Protein AF-A0A4V6WEX1-F1 (afdb_monomer)

Secondary structure (DSSP, 8-state):
----SS--HHHHHHHHHHTT-----------------PPP-PPPP----TTSSSPPPHHHHHHHHHHHHHS-HHHHHHHTT--HHHHHHHHHHTT-----SPPHHHHHHHHHHHHHHHHHHHHHHTT--HHHHHHHHHHTT---SS----HHHHHHHHHS-HHHHHHHHHHHH---HHHHHHHHHHHHHHHHT-

Solvent-accessible surface area (backbone atoms only — not comparable to full-atom values): 11943 Å² total; per-residue (Å²): 144,80,91,86,86,85,70,61,74,71,56,57,53,54,56,37,60,75,70,71,56,80,76,76,77,74,72,78,72,82,72,75,75,84,65,80,73,69,74,76,77,78,80,75,80,82,85,71,47,87,42,64,80,61,81,87,51,73,68,56,48,54,56,44,56,64,46,52,75,81,40,52,56,58,56,50,8,65,75,66,25,31,44,46,65,58,43,52,54,49,27,59,74,71,68,56,64,77,76,82,64,73,51,73,68,54,47,54,46,45,72,69,34,33,70,57,55,18,48,61,53,43,12,58,77,66,76,46,58,43,69,58,47,29,53,48,25,51,75,72,73,39,95,44,80,91,70,88,39,50,43,67,57,43,51,48,56,72,74,47,56,69,79,72,41,33,65,57,42,30,70,72,69,71,43,52,61,68,59,46,50,58,51,42,54,51,49,53,56,54,63,74,75,109

Sequence (194 aa):
MAELIDMPAHWVRRQAARLGVVLLRASPTRQGHSESVEPPKPRRPRRLPPNHRRAWEPEDDEQFAALYVSNSAKACGEELGRTKRAVNTRAKKLGLIKLTALDARERKFVSKHLLRLGAEETARRLGRHVRTIRREAVRQGLPSVGWPVDAKTQRLLLTLSVDDLIPLLTAKLGWTAYRTRVTHARLRAWDAAR

Structure (mmCIF, N/CA/C/O backbone):
data_AF-A0A4V6WEX1-F1
#
_entry.id   AF-A0A4V6WEX1-F1
#
loop_
_atom_site.group_PDB
_atom_site.id
_atom_site.type_symbol
_atom_site.label_atom_id
_atom_site.label_alt_id
_atom_site.label_comp_id
_atom_site.label_asym_id
_atom_site.label_entity_id
_atom_site.label_seq_id
_atom_site.pdbx_PDB_ins_code
_atom_site.Cartn_x
_atom_site.Cartn_y
_atom_site.Cartn_z
_atom_site.occupancy
_atom_site.B_iso_or_equiv
_atom_site.auth_seq_id
_atom_site.auth_comp_id
_atom_site.auth_asym_id
_atom_site.auth_atom_id
_atom_site.pdbx_PDB_model_num
ATOM 1 N N . MET A 1 1 ? 74.909 14.212 -6.768 1.00 47.16 1 MET A N 1
ATOM 2 C CA . MET A 1 1 ? 74.219 14.144 -5.456 1.00 47.16 1 MET A CA 1
ATOM 3 C C . MET A 1 1 ? 74.215 15.528 -4.802 1.00 47.16 1 MET A C 1
ATOM 5 O O . MET A 1 1 ? 74.715 15.698 -3.703 1.00 47.16 1 MET A O 1
ATOM 9 N N . ALA A 1 2 ? 73.668 16.515 -5.509 1.00 46.44 2 ALA A N 1
ATOM 10 C CA . ALA A 1 2 ? 73.326 17.861 -5.048 1.00 46.44 2 ALA A CA 1
ATOM 11 C C . ALA A 1 2 ? 72.419 18.458 -6.144 1.00 46.44 2 ALA A C 1
ATOM 13 O O . ALA A 1 2 ? 72.584 18.072 -7.296 1.00 46.44 2 ALA A O 1
ATOM 14 N N . GLU A 1 3 ? 71.486 19.339 -5.781 1.00 50.03 3 GLU A N 1
ATOM 15 C CA . GLU A 1 3 ? 70.459 19.983 -6.634 1.00 50.03 3 GLU A CA 1
ATOM 16 C C . GLU A 1 3 ? 69.121 19.247 -6.822 1.00 50.03 3 GLU A C 1
ATOM 18 O O . GLU A 1 3 ? 68.688 18.969 -7.937 1.00 50.03 3 GLU A O 1
ATOM 23 N N . LEU A 1 4 ? 68.390 18.986 -5.732 1.00 50.28 4 LEU A N 1
ATOM 24 C CA . LEU A 1 4 ? 66.955 18.680 -5.865 1.00 50.28 4 LEU A CA 1
ATOM 25 C C . LEU A 1 4 ? 66.069 19.217 -4.734 1.00 50.28 4 LEU A C 1
ATOM 27 O O . LEU A 1 4 ? 64.997 18.671 -4.492 1.00 50.28 4 LEU A O 1
ATOM 31 N N . ILE A 1 5 ? 66.505 20.264 -4.025 1.00 54.69 5 ILE A N 1
ATOM 32 C CA . ILE A 1 5 ? 65.789 20.746 -2.829 1.00 54.69 5 ILE A CA 1
ATOM 33 C C . ILE A 1 5 ? 65.073 22.089 -3.042 1.00 54.69 5 ILE A C 1
ATOM 35 O O . ILE A 1 5 ? 64.208 22.417 -2.241 1.00 54.69 5 ILE A O 1
ATOM 39 N N . ASP A 1 6 ? 65.285 22.805 -4.152 1.00 57.53 6 ASP A N 1
ATOM 40 C CA . ASP A 1 6 ? 64.631 24.112 -4.340 1.00 57.53 6 ASP A CA 1
ATOM 41 C C . ASP A 1 6 ? 64.055 24.321 -5.749 1.00 57.53 6 ASP A C 1
ATOM 43 O O . ASP A 1 6 ? 64.404 25.243 -6.483 1.00 57.53 6 ASP A O 1
ATOM 47 N N . MET A 1 7 ? 63.169 23.409 -6.169 1.00 57.94 7 MET A N 1
ATOM 48 C CA . MET A 1 7 ? 62.401 23.572 -7.408 1.00 57.94 7 MET A CA 1
ATOM 49 C C . MET A 1 7 ? 60.927 23.892 -7.117 1.00 57.94 7 MET A C 1
ATOM 51 O O . MET A 1 7 ? 60.285 23.178 -6.341 1.00 57.94 7 MET A O 1
ATOM 55 N N . PRO A 1 8 ? 60.326 24.885 -7.802 1.00 66.88 8 PRO A N 1
ATOM 56 C CA . PRO A 1 8 ? 58.900 25.169 -7.697 1.00 66.88 8 PRO A CA 1
ATOM 57 C C . PRO A 1 8 ? 58.049 23.941 -8.041 1.00 66.88 8 PRO A C 1
ATOM 59 O O . PRO A 1 8 ? 58.307 23.236 -9.018 1.00 66.88 8 PRO A O 1
ATOM 62 N N . ALA A 1 9 ? 56.964 23.721 -7.294 1.00 63.06 9 ALA A N 1
ATOM 63 C CA . ALA A 1 9 ? 56.133 22.513 -7.383 1.00 63.06 9 ALA A CA 1
ATOM 64 C C . ALA A 1 9 ? 55.593 22.188 -8.794 1.00 63.06 9 ALA A C 1
ATOM 66 O O . ALA A 1 9 ? 55.254 21.040 -9.080 1.00 63.06 9 ALA A O 1
ATOM 67 N N . HIS A 1 10 ? 55.498 23.173 -9.691 1.00 67.75 10 HIS A N 1
ATOM 68 C CA . HIS A 1 10 ? 55.066 22.951 -11.072 1.00 67.75 10 HIS A CA 1
ATOM 69 C C . HIS A 1 10 ? 56.166 22.332 -11.959 1.00 67.75 10 HIS A C 1
ATOM 71 O O . HIS A 1 10 ? 55.841 21.652 -12.933 1.00 67.75 10 HIS A O 1
ATOM 77 N N . TRP A 1 11 ? 57.444 22.516 -11.615 1.00 63.91 11 TRP A N 1
ATOM 78 C CA . TRP A 1 11 ? 58.594 21.959 -12.333 1.00 63.91 11 TRP A CA 1
ATOM 79 C C . TRP A 1 11 ? 58.790 20.473 -12.004 1.00 63.91 11 TRP A C 1
ATOM 81 O O . TRP A 1 11 ? 58.895 19.645 -12.907 1.00 63.91 11 TRP A O 1
ATOM 91 N N . VAL A 1 12 ? 58.659 20.107 -10.723 1.00 62.78 12 VAL A N 1
ATOM 92 C CA . VAL A 1 12 ? 58.664 18.706 -10.255 1.00 62.78 12 VAL A CA 1
ATOM 93 C C . VAL A 1 12 ? 57.553 17.884 -10.927 1.00 62.78 12 VAL A C 1
ATOM 95 O O . VAL A 1 12 ? 57.769 16.744 -11.338 1.00 62.78 12 VAL A O 1
ATOM 98 N N . ARG A 1 13 ? 56.369 18.482 -11.134 1.00 57.91 13 ARG A N 1
ATOM 99 C CA . ARG A 1 13 ? 55.241 17.830 -11.828 1.00 57.91 13 ARG A CA 1
ATOM 100 C C . ARG A 1 13 ? 55.512 17.572 -13.313 1.00 57.91 13 ARG A C 1
ATOM 102 O O . ARG A 1 13 ? 55.074 16.547 -13.827 1.00 57.91 13 ARG A O 1
ATOM 109 N N . ARG A 1 14 ? 56.237 18.463 -14.002 1.00 58.09 14 ARG A N 1
ATOM 110 C CA . ARG A 1 14 ? 56.622 18.252 -15.411 1.00 58.09 14 ARG A CA 1
ATOM 111 C C . ARG A 1 14 ? 57.678 17.157 -15.550 1.00 58.09 14 ARG A C 1
ATOM 113 O O . ARG A 1 14 ? 57.581 16.353 -16.473 1.00 58.09 14 ARG A O 1
ATOM 120 N N . GLN A 1 15 ? 58.630 17.082 -14.620 1.00 60.69 15 GLN A N 1
ATOM 121 C CA . GLN A 1 15 ? 59.656 16.035 -14.608 1.00 60.69 15 GLN A CA 1
ATOM 122 C C . GLN A 1 15 ? 59.044 14.643 -14.341 1.00 60.69 15 GLN A C 1
ATOM 124 O O . GLN A 1 15 ? 59.353 13.689 -15.051 1.00 60.69 15 GLN A O 1
ATOM 129 N N . ALA A 1 16 ? 58.112 14.536 -13.381 1.00 56.62 16 ALA A N 1
ATOM 130 C CA . ALA A 1 16 ? 57.430 13.282 -13.035 1.00 56.62 16 ALA A CA 1
ATOM 131 C C . ALA A 1 16 ? 56.530 12.745 -14.167 1.00 56.62 16 ALA A C 1
ATOM 133 O O . ALA A 1 16 ? 56.503 11.539 -14.415 1.00 56.62 16 ALA A O 1
ATOM 134 N N . ALA A 1 17 ? 55.853 13.633 -14.907 1.00 55.72 17 ALA A N 1
ATOM 135 C CA . ALA A 1 17 ? 55.057 13.259 -16.079 1.00 55.72 17 ALA A CA 1
ATOM 136 C C . ALA A 1 17 ? 55.922 12.731 -17.239 1.00 55.72 17 ALA A C 1
ATOM 138 O O . ALA A 1 17 ? 55.503 11.831 -17.963 1.00 55.72 17 ALA A O 1
ATOM 139 N N . ARG A 1 18 ? 57.147 13.253 -17.393 1.00 54.75 18 ARG A N 1
ATOM 140 C CA . ARG A 1 18 ? 58.098 12.840 -18.439 1.00 54.75 18 ARG A CA 1
ATOM 141 C C . ARG A 1 18 ? 58.731 11.467 -18.170 1.00 54.75 18 ARG A C 1
ATOM 143 O O . ARG A 1 18 ? 59.161 10.816 -19.112 1.00 54.75 18 ARG A O 1
ATOM 150 N N . LEU A 1 19 ? 58.752 11.024 -16.909 1.00 57.28 19 LEU A N 1
ATOM 151 C CA . LEU A 1 19 ? 59.273 9.719 -16.472 1.00 57.28 19 LEU A CA 1
ATOM 152 C C . LEU A 1 19 ? 58.180 8.645 -16.288 1.00 57.28 19 LEU A C 1
ATOM 154 O O . LEU A 1 19 ? 58.476 7.553 -15.815 1.00 57.28 19 LEU A O 1
ATOM 158 N N . GLY A 1 20 ? 56.920 8.930 -16.643 1.00 49.66 20 GLY A N 1
ATOM 159 C CA . GLY A 1 20 ? 55.826 7.948 -16.589 1.00 49.66 20 GLY A CA 1
ATOM 160 C C . GLY A 1 20 ? 55.386 7.539 -15.177 1.00 49.66 20 GLY A C 1
ATOM 161 O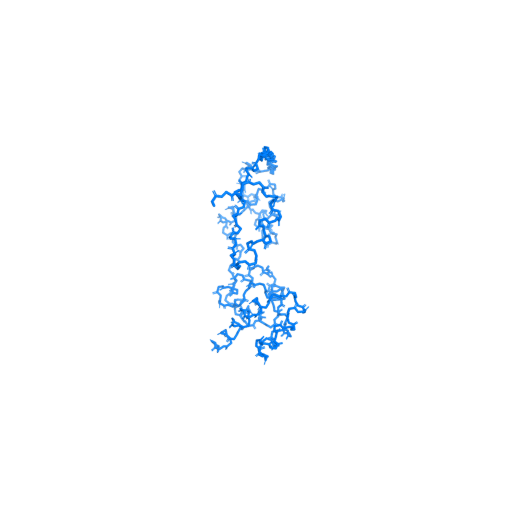 O . GLY A 1 20 ? 54.650 6.566 -15.018 1.00 49.66 20 GLY A O 1
ATOM 162 N N . VAL A 1 21 ? 55.801 8.273 -14.141 1.00 51.03 21 VAL A N 1
ATOM 163 C CA . VAL A 1 21 ? 55.448 7.968 -12.751 1.00 51.03 21 VAL A CA 1
ATOM 164 C C . VAL A 1 21 ? 54.091 8.595 -12.433 1.00 51.03 21 VAL A C 1
ATOM 166 O O . VAL A 1 21 ? 53.969 9.807 -12.244 1.00 51.03 21 VAL A O 1
ATOM 169 N N . VAL A 1 22 ? 53.047 7.765 -12.366 1.00 50.84 22 VAL A N 1
ATOM 170 C CA . VAL A 1 22 ? 51.724 8.178 -11.882 1.00 50.84 22 VAL A CA 1
ATOM 171 C C . VAL A 1 22 ? 51.824 8.410 -10.377 1.00 50.84 22 VAL A C 1
ATOM 173 O O . VAL A 1 22 ? 51.767 7.477 -9.579 1.00 50.84 22 VAL A O 1
ATOM 176 N N . LEU A 1 23 ? 51.978 9.672 -9.976 1.00 49.62 23 LEU A N 1
ATOM 177 C CA . LEU A 1 23 ? 51.832 10.062 -8.579 1.00 49.62 23 LEU A CA 1
ATOM 178 C C . LEU A 1 23 ? 50.372 9.831 -8.171 1.00 49.62 23 LEU A C 1
ATOM 180 O O . LEU A 1 23 ? 49.479 10.597 -8.545 1.00 49.62 23 LEU A O 1
ATOM 184 N N . LEU A 1 24 ? 50.140 8.749 -7.421 1.00 50.41 24 LEU A N 1
ATOM 185 C CA . LEU A 1 24 ? 48.905 8.498 -6.684 1.00 50.41 24 LEU A CA 1
ATOM 186 C C . LEU A 1 24 ? 48.512 9.791 -5.966 1.00 50.41 24 LEU A C 1
ATOM 188 O O . LEU A 1 24 ? 49.251 10.292 -5.117 1.00 50.41 24 LEU A O 1
ATOM 192 N N . ARG A 1 25 ? 47.356 10.354 -6.333 1.00 42.97 25 ARG A N 1
ATOM 193 C CA . ARG A 1 25 ? 46.762 11.467 -5.594 1.00 42.97 25 ARG A CA 1
ATOM 194 C C . ARG A 1 25 ? 46.573 10.994 -4.159 1.00 42.97 25 ARG A C 1
ATOM 196 O O . ARG A 1 25 ? 45.694 10.178 -3.898 1.00 42.97 25 ARG A O 1
ATOM 203 N N . ALA A 1 26 ? 47.392 11.509 -3.247 1.00 44.50 26 ALA A N 1
ATOM 204 C CA . ALA A 1 26 ? 47.092 11.460 -1.832 1.00 44.50 26 ALA A CA 1
ATOM 205 C C . ALA A 1 26 ? 45.706 12.090 -1.662 1.00 44.50 26 ALA A C 1
ATOM 207 O O . ALA A 1 26 ? 45.519 13.281 -1.929 1.00 44.50 26 ALA A O 1
ATOM 208 N N . SER A 1 27 ? 44.716 11.261 -1.329 1.00 45.84 27 SER A N 1
ATOM 209 C CA . SER A 1 27 ? 43.386 11.722 -0.954 1.00 45.84 27 SER A CA 1
ATOM 210 C C . SER A 1 27 ? 43.572 12.776 0.129 1.00 45.84 27 SER A C 1
ATOM 212 O O . SER A 1 27 ? 44.239 12.471 1.122 1.00 45.84 27 SER A O 1
ATOM 214 N N . PRO A 1 28 ? 43.045 14.000 -0.033 1.00 47.03 28 PRO A N 1
ATOM 215 C CA . PRO A 1 28 ? 43.121 14.972 1.035 1.00 47.03 28 PRO A CA 1
ATOM 216 C C . PRO A 1 28 ? 42.430 14.346 2.241 1.00 47.03 28 PRO A C 1
ATOM 218 O O . PRO A 1 28 ? 41.243 14.010 2.201 1.00 47.03 28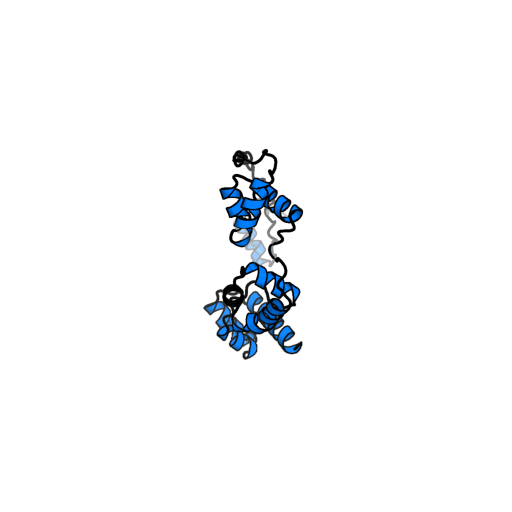 PRO A O 1
ATOM 221 N N . THR A 1 29 ? 43.217 14.117 3.288 1.00 52.84 29 THR A N 1
ATOM 222 C CA . THR A 1 29 ? 42.736 13.796 4.621 1.00 52.84 29 THR A CA 1
ATOM 223 C C . THR A 1 29 ? 41.616 14.778 4.910 1.00 52.84 29 THR A C 1
ATOM 225 O O . THR A 1 29 ? 41.801 15.985 4.756 1.00 52.84 29 THR A O 1
ATOM 228 N N . ARG A 1 30 ? 40.438 14.243 5.235 1.00 43.44 30 ARG A N 1
ATOM 229 C CA . ARG A 1 30 ? 39.214 14.977 5.552 1.00 43.44 30 ARG A CA 1
ATOM 230 C C . ARG A 1 30 ? 39.523 15.930 6.710 1.00 43.44 30 ARG A C 1
ATOM 232 O O . ARG A 1 30 ? 39.393 15.551 7.869 1.00 43.44 30 ARG A O 1
ATOM 239 N N . GLN A 1 31 ? 40.022 17.124 6.392 1.00 50.69 31 GLN A N 1
ATOM 240 C CA . GLN A 1 31 ? 40.227 18.197 7.352 1.00 50.69 31 GLN A CA 1
ATOM 241 C C . GLN A 1 31 ? 38.870 18.448 7.991 1.00 50.69 31 GLN A C 1
ATOM 243 O O . GLN A 1 31 ? 37.863 18.584 7.292 1.00 50.69 31 GLN A O 1
ATOM 248 N N . GLY A 1 32 ? 38.851 18.368 9.321 1.00 46.09 32 GLY A N 1
ATOM 249 C CA . GLY A 1 32 ? 37.645 18.457 10.116 1.00 46.09 32 GLY A CA 1
ATOM 250 C C . GLY A 1 32 ? 36.833 19.666 9.688 1.00 46.09 32 GLY A C 1
ATOM 251 O O . GLY A 1 32 ? 37.301 20.800 9.765 1.00 46.09 32 GLY A O 1
ATOM 252 N N . HIS A 1 33 ? 35.596 19.413 9.269 1.00 43.56 33 HIS A N 1
ATOM 253 C CA . HIS A 1 33 ? 34.568 20.405 9.482 1.00 43.56 33 HIS A CA 1
ATOM 254 C C . HIS A 1 33 ? 34.579 20.676 10.987 1.00 43.56 33 HIS A C 1
ATOM 256 O O . HIS A 1 33 ? 34.170 19.827 11.778 1.00 43.56 33 HIS A O 1
ATOM 262 N N . SER A 1 34 ? 35.063 21.851 11.385 1.00 53.12 34 SER A N 1
ATOM 263 C CA . SER A 1 34 ? 34.533 22.554 12.545 1.00 53.12 34 SER A CA 1
ATOM 264 C C . SER A 1 34 ? 33.059 22.815 12.238 1.00 53.12 34 SER A C 1
ATOM 266 O O . SER A 1 34 ? 32.662 23.886 11.783 1.00 53.12 34 SER A O 1
ATOM 268 N N . GLU A 1 35 ? 32.274 21.748 12.324 1.00 57.56 35 GLU A N 1
ATOM 269 C CA . GLU A 1 35 ? 30.843 21.755 12.160 1.00 57.56 35 GLU A CA 1
ATOM 270 C C . GLU A 1 35 ? 30.350 22.467 13.412 1.00 57.56 35 GLU A C 1
ATOM 272 O O . GLU A 1 35 ? 30.353 21.910 14.510 1.00 57.56 35 GLU A O 1
ATOM 277 N N . SER A 1 36 ? 30.014 23.746 13.272 1.00 58.62 36 SER A N 1
ATOM 278 C CA . SER A 1 36 ? 29.072 24.389 14.172 1.00 58.62 36 SER A CA 1
ATOM 279 C C . SER A 1 36 ? 27.805 23.543 14.104 1.00 58.62 36 SER A C 1
ATOM 281 O O . SER A 1 36 ? 26.959 23.758 13.240 1.00 58.62 36 SER A O 1
ATOM 283 N N . VAL A 1 37 ? 27.735 22.496 14.930 1.00 66.88 37 VAL A N 1
ATOM 284 C CA . VAL A 1 37 ? 26.564 21.638 15.052 1.00 66.88 37 VAL A CA 1
ATOM 285 C C . VAL A 1 37 ? 25.493 22.549 15.614 1.00 66.88 37 VAL A C 1
ATOM 287 O O . VAL A 1 37 ? 25.442 22.797 16.819 1.00 66.88 37 VAL A O 1
ATOM 290 N N . GLU A 1 38 ? 24.687 23.123 14.720 1.00 70.50 38 GLU A N 1
ATOM 291 C CA . GLU A 1 38 ? 23.500 23.851 15.123 1.00 70.50 38 GLU A CA 1
ATOM 292 C C . GLU A 1 38 ? 22.743 22.962 16.112 1.00 70.50 38 GLU A C 1
ATOM 294 O O . GLU A 1 38 ? 22.552 21.765 15.844 1.00 70.50 38 GLU A O 1
ATOM 299 N N . PRO A 1 39 ? 22.337 23.501 17.273 1.00 78.12 39 PRO A N 1
ATOM 300 C CA . PRO A 1 39 ? 21.605 22.715 18.241 1.00 78.12 39 PRO A CA 1
ATOM 301 C C . PRO A 1 39 ? 20.385 22.095 17.549 1.00 78.12 39 PRO A C 1
ATOM 303 O O . PRO A 1 39 ? 19.741 22.745 16.715 1.00 78.12 39 PRO A O 1
ATOM 306 N N . PRO A 1 40 ? 20.057 20.828 17.857 1.00 80.62 40 PRO A N 1
ATOM 307 C CA . PRO A 1 40 ? 18.954 20.144 17.208 1.00 80.62 40 PRO A CA 1
ATOM 308 C C . PRO A 1 40 ? 17.693 20.996 17.336 1.00 80.62 40 PRO A C 1
ATOM 310 O O . PRO A 1 40 ? 17.321 21.403 18.439 1.00 80.62 40 PRO A O 1
ATOM 313 N N . LYS A 1 41 ? 17.045 21.268 16.194 1.00 81.00 41 LYS A N 1
ATOM 314 C CA . LYS A 1 41 ? 15.830 22.093 16.131 1.00 81.00 41 LYS A CA 1
ATOM 315 C C . LYS A 1 41 ? 14.866 21.680 17.251 1.00 81.00 41 LYS A C 1
ATOM 317 O O . LYS A 1 41 ? 14.586 20.480 17.383 1.00 81.00 41 LYS A O 1
ATOM 322 N N . PRO A 1 42 ? 14.336 22.631 18.041 1.00 81.69 42 PRO A N 1
ATOM 323 C CA . PRO A 1 42 ? 13.475 22.303 19.165 1.00 81.69 42 PRO A CA 1
ATOM 324 C C . PRO A 1 42 ? 12.274 21.491 18.682 1.00 81.69 42 PRO A C 1
ATOM 326 O O . PRO A 1 42 ? 11.656 21.784 17.650 1.00 81.69 42 PRO A O 1
ATOM 329 N N . ARG A 1 43 ? 11.938 20.434 19.428 1.00 79.19 43 ARG A N 1
ATOM 330 C CA . ARG A 1 43 ? 10.764 19.613 19.126 1.00 79.19 43 ARG A CA 1
ATOM 331 C C . ARG A 1 43 ? 9.530 20.501 19.239 1.00 79.19 43 ARG A C 1
ATOM 333 O O . ARG A 1 43 ? 9.242 21.018 20.313 1.00 79.19 43 ARG A O 1
ATOM 340 N N . ARG A 1 44 ? 8.785 20.658 18.141 1.00 79.75 44 ARG A N 1
ATOM 341 C CA . ARG A 1 44 ? 7.498 21.368 18.171 1.00 79.75 44 ARG A CA 1
ATOM 342 C C . ARG A 1 44 ? 6.602 20.728 19.245 1.00 79.75 44 ARG A C 1
ATOM 344 O O . ARG A 1 44 ? 6.515 19.493 19.271 1.00 79.75 44 ARG A O 1
ATOM 351 N N . PRO A 1 45 ? 5.935 21.517 20.106 1.00 76.69 45 PRO A N 1
ATOM 352 C CA . PRO A 1 45 ? 5.046 20.969 21.121 1.00 76.69 45 PRO A CA 1
ATOM 353 C C . PRO A 1 45 ? 3.953 20.138 20.446 1.00 76.69 45 PRO A C 1
ATOM 355 O O . PRO A 1 45 ? 3.369 20.543 19.435 1.00 76.69 45 PRO A O 1
ATOM 358 N N . ARG A 1 46 ? 3.692 18.940 20.982 1.00 72.62 46 ARG A N 1
ATOM 359 C CA . ARG A 1 46 ? 2.616 18.083 20.476 1.00 72.62 46 ARG A CA 1
ATOM 360 C C . ARG A 1 46 ? 1.285 18.771 20.763 1.00 72.62 46 ARG A C 1
ATOM 362 O O . ARG A 1 46 ? 0.859 18.813 21.910 1.00 72.62 46 ARG A O 1
ATOM 369 N N . ARG A 1 47 ? 0.612 19.262 19.719 1.00 79.31 47 ARG A N 1
ATOM 370 C CA . ARG A 1 47 ? -0.802 19.648 19.804 1.00 79.31 47 ARG A CA 1
ATOM 371 C C . ARG A 1 47 ? -1.618 18.372 19.974 1.00 79.31 47 ARG A C 1
ATOM 373 O O . ARG A 1 47 ? -1.810 17.621 19.017 1.00 79.31 47 ARG A O 1
ATOM 380 N N . LEU A 1 48 ? -1.984 18.071 21.215 1.00 80.88 48 LEU A N 1
ATOM 381 C CA . LEU A 1 48 ? -2.838 16.936 21.530 1.00 80.88 48 LEU A CA 1
ATOM 382 C C . LEU A 1 48 ? -4.295 17.351 21.305 1.00 80.88 48 LEU A C 1
ATOM 384 O O . LEU A 1 48 ? -4.665 18.461 21.679 1.00 80.88 48 LEU A O 1
ATOM 388 N N . PRO A 1 49 ? -5.113 16.493 20.682 1.00 83.44 49 PRO A N 1
ATOM 389 C CA . PRO A 1 49 ? -6.514 16.804 20.474 1.00 83.44 49 PRO A CA 1
ATOM 390 C C . PRO A 1 49 ? -7.268 16.806 21.820 1.00 83.44 49 PRO A C 1
ATOM 392 O O . PRO A 1 49 ? -6.817 16.165 22.781 1.00 83.44 49 PRO A O 1
ATOM 395 N N . PRO A 1 50 ? -8.393 17.533 21.910 1.00 81.94 50 PRO A N 1
ATOM 396 C CA . PRO A 1 50 ? -9.057 17.849 23.177 1.00 81.94 50 PRO A CA 1
ATOM 397 C C . PRO A 1 50 ? -9.424 16.603 23.997 1.00 81.94 50 PRO A C 1
ATOM 399 O O . PRO A 1 50 ? -9.165 16.561 25.196 1.00 81.94 50 PRO A O 1
ATOM 402 N N . ASN A 1 51 ? -9.864 15.520 23.350 1.00 86.44 51 ASN A N 1
ATOM 403 C CA . ASN A 1 51 ? -10.341 14.308 24.027 1.00 86.44 51 ASN A CA 1
ATOM 404 C C . ASN A 1 51 ? -9.263 13.212 24.168 1.00 86.44 51 ASN A C 1
ATOM 406 O O . ASN A 1 51 ? -9.573 12.034 24.367 1.00 86.44 51 ASN A O 1
ATOM 410 N N . HIS A 1 52 ? -7.971 13.551 24.076 1.00 80.88 52 HIS A N 1
ATOM 411 C CA . HIS A 1 52 ? -6.889 12.553 24.097 1.00 80.88 52 HIS A CA 1
ATOM 412 C C . HIS A 1 52 ? -6.745 11.766 25.417 1.00 80.88 52 HIS A C 1
ATOM 414 O O . HIS A 1 52 ? -6.121 10.704 25.388 1.00 80.88 52 HIS A O 1
ATOM 420 N N . ARG A 1 53 ? -7.299 12.254 26.540 1.00 83.44 53 ARG A N 1
ATOM 421 C CA . ARG A 1 53 ? -7.280 11.572 27.857 1.00 83.44 53 ARG A CA 1
ATOM 422 C C . ARG A 1 53 ? -8.638 11.059 28.336 1.00 83.44 53 ARG A C 1
ATOM 424 O O . ARG A 1 53 ? -8.668 10.311 29.305 1.00 83.44 53 ARG A O 1
ATOM 431 N N . ARG A 1 54 ? -9.741 11.457 27.694 1.00 87.69 54 ARG A N 1
ATOM 432 C CA . ARG A 1 54 ? -11.095 11.050 28.099 1.00 87.69 54 ARG A CA 1
ATOM 433 C C . ARG A 1 54 ? -11.238 9.525 27.979 1.00 87.69 54 ARG A C 1
ATOM 435 O O . ARG A 1 54 ? -10.660 8.933 27.065 1.00 87.69 54 ARG A O 1
ATOM 442 N N . ALA A 1 55 ? -11.991 8.875 28.862 1.00 87.94 55 ALA A N 1
ATOM 443 C CA . ALA A 1 55 ? -12.370 7.473 28.664 1.00 87.94 55 ALA A CA 1
ATOM 444 C C . ALA A 1 55 ? -13.274 7.332 27.422 1.00 87.94 55 ALA A C 1
ATOM 446 O O . ALA A 1 55 ? -13.769 8.334 26.915 1.00 87.94 55 ALA A O 1
ATOM 447 N N . TRP A 1 56 ? -13.412 6.128 26.867 1.00 87.94 56 TRP A N 1
ATOM 448 C CA . TRP A 1 56 ? -14.410 5.877 25.820 1.00 87.94 56 TRP A CA 1
ATOM 449 C C . TRP A 1 56 ? -15.732 5.542 26.492 1.00 87.94 56 TRP A C 1
ATOM 451 O O . TRP A 1 56 ? -15.768 4.614 27.299 1.00 87.94 56 TRP A O 1
ATOM 461 N N . GLU A 1 57 ? -16.772 6.286 26.151 1.00 91.00 57 GLU A N 1
ATOM 462 C CA . GLU A 1 57 ? -18.138 6.020 26.596 1.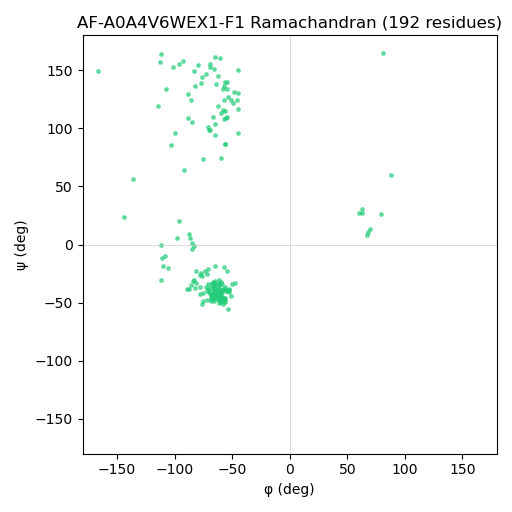00 91.00 57 GLU A CA 1
ATOM 463 C C . GLU A 1 57 ? -18.879 5.149 25.559 1.00 91.00 57 GLU A C 1
ATOM 465 O O . GLU A 1 57 ? -18.443 5.075 24.405 1.00 91.00 57 GLU A O 1
ATOM 470 N N . PRO A 1 58 ? -19.947 4.430 25.941 1.00 86.81 58 PRO A N 1
ATOM 471 C CA . PRO A 1 58 ? -20.749 3.643 24.999 1.00 86.81 58 PRO A CA 1
ATOM 472 C C . PRO A 1 58 ? -21.307 4.479 23.836 1.00 86.81 58 PRO A C 1
ATOM 474 O O . PRO A 1 58 ? -21.295 4.035 22.691 1.00 86.81 58 PRO A O 1
ATOM 477 N N . GLU A 1 59 ? -21.697 5.723 24.100 1.00 86.12 59 GLU A N 1
ATOM 478 C CA . GLU A 1 59 ? -22.196 6.670 23.101 1.00 86.12 59 GLU A CA 1
ATOM 479 C C . GLU A 1 59 ? -21.096 7.046 22.091 1.00 86.12 59 GLU A C 1
ATOM 481 O O . GLU A 1 59 ? -21.340 7.113 20.882 1.00 86.12 59 GLU A O 1
ATOM 486 N N . ASP A 1 60 ? -19.851 7.207 22.570 1.00 85.38 60 ASP A N 1
ATOM 487 C CA . ASP A 1 60 ? -18.681 7.415 21.707 1.00 85.38 60 ASP A CA 1
ATOM 488 C C . ASP A 1 60 ? -18.471 6.203 20.778 1.00 85.38 60 ASP A C 1
ATOM 490 O O . ASP A 1 60 ? -18.012 6.373 19.647 1.00 85.38 60 ASP A O 1
ATOM 494 N N . ASP A 1 61 ? -18.768 4.979 21.235 1.00 88.38 61 ASP A N 1
ATOM 495 C CA . ASP A 1 61 ? -18.595 3.756 20.444 1.00 88.38 61 ASP A CA 1
ATOM 496 C C . ASP A 1 61 ? -19.630 3.635 19.325 1.00 88.38 61 ASP A C 1
ATOM 498 O O . ASP A 1 61 ? -19.265 3.242 18.215 1.00 88.38 61 ASP A O 1
ATOM 502 N N . GLU A 1 62 ? -20.888 3.992 19.582 1.00 87.31 62 GLU A N 1
ATOM 503 C CA . GLU A 1 62 ? -21.953 3.995 18.573 1.00 87.31 62 GLU A CA 1
ATOM 504 C C . GLU A 1 62 ? -21.683 5.042 17.490 1.00 87.31 62 GLU A C 1
ATOM 506 O O . GLU A 1 62 ? -21.669 4.730 16.291 1.00 87.31 62 GLU A O 1
ATOM 511 N N . GLN A 1 63 ? -21.363 6.271 17.909 1.00 86.12 63 GLN A N 1
ATOM 512 C CA . GLN A 1 63 ? -20.981 7.343 16.994 1.00 86.12 63 GLN A CA 1
ATOM 513 C C . GLN A 1 63 ? -19.728 6.956 16.198 1.00 86.12 63 GLN A C 1
ATOM 515 O O . GLN A 1 63 ? -19.648 7.167 14.983 1.00 86.12 63 GLN A O 1
ATOM 520 N N . PHE A 1 64 ? -18.745 6.341 16.860 1.00 87.69 64 PHE A N 1
ATOM 521 C CA . PHE A 1 64 ? -17.545 5.856 16.202 1.00 87.69 64 PHE A CA 1
ATOM 522 C C . PHE A 1 64 ? -17.842 4.740 15.200 1.00 87.69 64 PHE A C 1
ATOM 524 O O . PHE A 1 64 ? -17.306 4.788 14.094 1.00 87.69 64 PHE A O 1
ATOM 531 N N . ALA A 1 65 ? -18.690 3.766 15.534 1.00 84.19 65 ALA A N 1
ATOM 532 C CA . ALA A 1 65 ? -19.061 2.679 14.636 1.00 84.19 65 ALA A CA 1
ATOM 533 C C . ALA A 1 65 ? -19.720 3.213 13.357 1.00 84.19 65 ALA A C 1
ATOM 535 O O . ALA A 1 65 ? -19.305 2.829 12.260 1.00 84.19 65 ALA A O 1
ATOM 536 N N . ALA A 1 66 ? -20.650 4.165 13.482 1.00 83.56 66 ALA A N 1
ATOM 537 C CA . ALA A 1 66 ? -21.297 4.816 12.344 1.00 83.56 66 ALA A CA 1
ATOM 538 C C . ALA A 1 66 ? -20.294 5.594 11.471 1.00 83.56 66 ALA A C 1
ATOM 540 O O . ALA A 1 66 ? -20.257 5.432 10.248 1.00 83.56 66 ALA A O 1
ATOM 541 N N . LEU A 1 67 ? -19.416 6.392 12.092 1.00 82.94 67 LEU A N 1
ATOM 542 C CA . LEU A 1 67 ? -18.407 7.182 11.380 1.00 82.94 67 LEU A CA 1
ATOM 543 C C . LEU A 1 67 ? -17.320 6.314 10.737 1.00 82.94 67 LEU A C 1
ATOM 545 O O . LEU A 1 67 ? -16.784 6.663 9.684 1.00 82.94 67 LEU A O 1
ATOM 549 N N . TYR A 1 68 ? -16.947 5.196 11.358 1.00 80.06 68 TYR A N 1
ATOM 550 C CA . TYR A 1 68 ? -15.819 4.384 10.912 1.00 80.06 68 TYR A CA 1
ATOM 551 C C . TYR A 1 68 ? -16.112 3.632 9.610 1.00 80.06 68 TYR A C 1
ATOM 553 O O . TYR A 1 68 ? -15.176 3.357 8.854 1.00 80.06 68 TYR A O 1
ATOM 561 N N . VAL A 1 69 ? -17.380 3.349 9.292 1.00 73.88 69 VAL A N 1
ATOM 562 C CA . VAL A 1 69 ? -17.773 2.714 8.021 1.00 73.88 69 VAL A CA 1
ATOM 563 C C . VAL A 1 69 ? -17.344 3.578 6.830 1.00 73.88 69 VAL A C 1
ATOM 565 O O . VAL A 1 69 ? -16.639 3.098 5.939 1.00 73.88 69 VAL A O 1
ATOM 568 N N . SER A 1 70 ? -17.662 4.873 6.855 1.00 73.19 70 SER A N 1
ATOM 569 C CA . SER A 1 70 ? -17.399 5.812 5.757 1.00 73.19 70 SER A CA 1
ATOM 570 C C . SER A 1 70 ? -16.027 6.493 5.849 1.00 73.19 70 SER A C 1
ATOM 572 O O . SER A 1 70 ? -15.333 6.635 4.840 1.00 73.19 70 SER A O 1
ATOM 574 N N . ASN A 1 71 ? -15.564 6.847 7.052 1.00 76.94 71 ASN A N 1
ATOM 575 C CA . ASN A 1 71 ? -14.430 7.758 7.227 1.00 76.94 71 ASN A CA 1
ATOM 576 C C . ASN A 1 71 ? -13.104 7.069 7.560 1.00 76.94 71 ASN A C 1
ATOM 578 O O . ASN A 1 71 ? -13.029 5.976 8.118 1.00 76.94 71 ASN A O 1
ATOM 582 N N . SER A 1 72 ? -11.985 7.700 7.200 1.00 79.44 72 SER A N 1
ATOM 583 C CA . SER A 1 72 ? -10.659 7.194 7.578 1.00 79.44 72 SER A CA 1
ATOM 584 C C . SER A 1 72 ? -10.413 7.343 9.086 1.00 79.44 72 SER A C 1
ATOM 586 O O . SER A 1 72 ? -10.882 8.292 9.700 1.00 79.44 72 SER A O 1
ATOM 588 N N . ALA A 1 73 ? -9.571 6.489 9.681 1.00 80.12 73 ALA A N 1
ATOM 589 C CA . ALA A 1 73 ? -9.206 6.593 11.104 1.00 80.12 73 ALA A CA 1
ATOM 590 C C . ALA A 1 73 ? -8.580 7.948 11.503 1.00 80.12 73 ALA A C 1
ATOM 592 O O . ALA A 1 73 ? -8.509 8.271 12.685 1.00 80.12 73 ALA A O 1
ATOM 593 N N . LYS A 1 74 ? -8.070 8.717 10.529 1.00 80.81 74 LYS A N 1
ATOM 594 C CA . LYS A 1 74 ? -7.604 10.088 10.758 1.00 80.81 74 LYS A CA 1
ATOM 595 C C . LYS A 1 74 ? -8.796 11.041 10.891 1.00 80.81 74 LYS A C 1
ATOM 597 O O . LYS A 1 74 ? -8.871 11.729 11.896 1.00 80.81 74 LYS A O 1
ATOM 602 N N . ALA A 1 75 ? -9.720 10.999 9.932 1.00 80.81 75 ALA A N 1
ATOM 603 C CA . ALA A 1 75 ? -10.934 11.815 9.929 1.00 80.81 75 ALA A CA 1
ATOM 604 C C . ALA A 1 75 ? -11.822 11.522 11.151 1.00 80.81 75 ALA A C 1
ATOM 606 O O . ALA A 1 75 ? -12.225 12.444 11.842 1.00 80.81 75 ALA A O 1
ATOM 607 N N . CYS A 1 76 ? -12.009 10.248 11.522 1.00 84.81 76 CYS A N 1
ATOM 608 C CA . CYS A 1 76 ? -12.715 9.897 12.762 1.00 84.81 76 CYS A CA 1
ATOM 609 C C . CYS A 1 76 ? -12.028 10.471 14.014 1.00 84.81 76 CYS A C 1
ATOM 611 O O . CYS A 1 76 ? -12.685 10.774 14.999 1.00 84.81 76 CYS A O 1
ATOM 613 N N . GLY A 1 77 ? -10.695 10.591 14.004 1.00 86.75 77 GLY A N 1
ATOM 614 C CA . GLY A 1 77 ? -9.956 11.194 15.112 1.00 86.75 77 GLY A CA 1
ATOM 615 C C . GLY A 1 77 ? -10.127 12.710 15.182 1.00 86.75 77 GLY A C 1
ATOM 616 O O . GLY A 1 77 ? -10.202 13.256 16.277 1.00 86.75 77 GLY A O 1
ATOM 617 N N . GLU A 1 78 ? -10.207 13.376 14.033 1.00 87.44 78 GLU A N 1
ATOM 618 C CA . GLU A 1 78 ? -10.494 14.812 13.950 1.00 87.44 78 GLU A CA 1
ATOM 619 C C . GLU A 1 78 ? -11.909 15.103 14.478 1.00 87.44 78 GLU A C 1
ATOM 621 O O . GLU A 1 78 ? -12.046 15.949 15.356 1.00 87.44 78 GLU A O 1
ATOM 626 N N . GLU A 1 79 ? -12.903 14.310 14.068 1.00 86.31 79 GLU A N 1
ATOM 627 C CA . GLU A 1 79 ? -14.304 14.463 14.486 1.00 86.31 79 GLU A CA 1
ATOM 628 C C . GLU A 1 79 ? -14.522 14.182 15.982 1.00 86.31 79 GLU A C 1
ATOM 630 O O . GLU A 1 79 ? -15.160 14.951 16.691 1.00 86.31 79 GLU A O 1
ATOM 635 N N . LEU A 1 80 ? -13.936 13.099 16.504 1.00 86.69 80 LEU A N 1
ATOM 636 C CA . LEU A 1 80 ? -14.102 12.701 17.909 1.00 86.69 80 LEU A CA 1
ATOM 637 C C . LEU A 1 80 ? -13.141 13.441 18.860 1.00 86.69 80 LEU A C 1
ATOM 639 O O . LEU A 1 80 ? -13.118 13.186 20.070 1.00 86.69 80 LEU A O 1
ATOM 643 N N . GLY A 1 81 ? -12.268 14.306 18.332 1.00 89.62 81 GLY A N 1
ATOM 644 C CA . GLY A 1 81 ? -11.210 14.953 19.109 1.00 89.62 81 GLY A CA 1
ATOM 645 C C . GLY A 1 81 ? -10.198 13.957 19.695 1.00 89.62 81 GLY A C 1
ATOM 646 O O . GLY A 1 81 ? -9.629 14.190 20.766 1.00 89.62 81 GLY A O 1
ATOM 647 N N . ARG A 1 82 ? -9.963 12.825 19.024 1.00 90.38 82 ARG A N 1
ATOM 648 C CA . ARG A 1 82 ? -9.085 11.731 19.466 1.00 90.38 82 ARG A CA 1
ATOM 649 C C . ARG A 1 82 ? -7.857 11.596 18.574 1.00 90.38 82 ARG A C 1
ATOM 651 O O . ARG A 1 82 ? -7.827 11.947 17.401 1.00 90.38 82 ARG A O 1
ATOM 658 N N . THR A 1 83 ? -6.800 10.993 19.113 1.00 90.00 83 THR A N 1
ATOM 659 C CA . THR A 1 83 ? -5.641 10.651 18.278 1.00 90.00 83 THR A CA 1
ATOM 660 C C . THR A 1 83 ? -5.967 9.476 17.352 1.00 90.00 83 THR A C 1
ATOM 662 O O . THR A 1 83 ? -6.632 8.521 17.752 1.00 90.00 83 THR A O 1
ATOM 665 N N . LYS A 1 84 ? -5.383 9.463 16.145 1.00 86.94 84 LYS A N 1
ATOM 666 C CA . LYS A 1 84 ? -5.453 8.316 15.215 1.00 86.94 84 LYS A CA 1
ATOM 667 C C . LYS A 1 84 ? -5.077 6.984 15.883 1.00 86.94 84 LYS A C 1
ATOM 669 O O . LYS A 1 84 ? -5.606 5.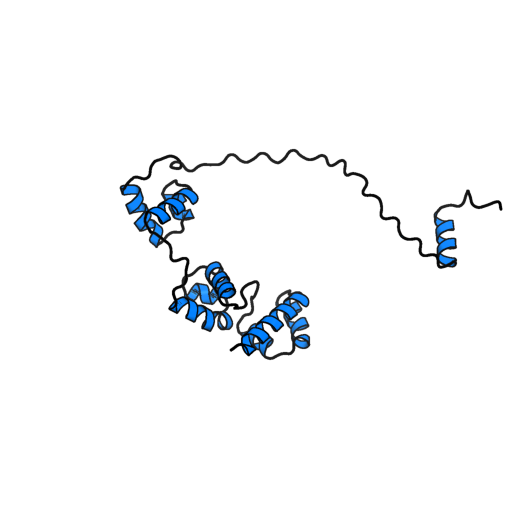932 15.531 1.00 86.94 84 LYS A O 1
ATOM 674 N N . ARG A 1 85 ? -4.134 7.012 16.834 1.00 85.69 85 ARG A N 1
ATOM 675 C CA . ARG A 1 85 ? -3.718 5.818 17.583 1.00 85.69 85 ARG A CA 1
ATOM 676 C C . ARG A 1 85 ? -4.838 5.318 18.497 1.00 85.69 85 ARG A C 1
ATOM 678 O O . ARG A 1 85 ? -5.103 4.123 18.472 1.00 85.69 85 ARG A O 1
ATOM 685 N N . ALA A 1 86 ? -5.496 6.205 19.244 1.00 88.88 86 ALA A N 1
ATOM 686 C CA . ALA A 1 86 ? -6.626 5.847 20.102 1.00 88.88 86 ALA A CA 1
ATOM 687 C C . ALA A 1 86 ? -7.782 5.246 19.289 1.00 88.88 86 ALA A C 1
ATOM 689 O O . ALA A 1 86 ? -8.267 4.173 19.633 1.00 88.88 86 ALA A O 1
ATOM 690 N N . VAL A 1 87 ? -8.123 5.875 18.160 1.00 89.06 87 VAL A N 1
ATOM 691 C CA . VAL A 1 87 ? -9.133 5.384 17.210 1.00 89.06 87 VAL A CA 1
ATOM 692 C C . VAL A 1 87 ? -8.809 3.970 16.721 1.00 89.06 87 VAL A C 1
ATOM 694 O O . VAL A 1 87 ? -9.645 3.079 16.799 1.00 89.06 87 VAL A O 1
ATOM 697 N N . ASN A 1 88 ? -7.573 3.720 16.277 1.00 85.75 88 ASN A N 1
ATOM 698 C CA . ASN A 1 88 ? -7.166 2.387 15.822 1.00 85.75 88 ASN A CA 1
ATOM 699 C C . ASN A 1 88 ? -7.216 1.332 16.935 1.00 85.75 88 ASN A C 1
ATOM 701 O O . ASN A 1 88 ? -7.567 0.183 16.675 1.00 85.75 88 ASN A O 1
ATOM 705 N N . THR A 1 89 ? -6.827 1.691 18.159 1.00 88.25 89 THR A N 1
ATOM 706 C CA . THR A 1 89 ? -6.906 0.775 19.302 1.00 88.25 89 THR A CA 1
ATOM 707 C C . THR A 1 89 ? -8.358 0.447 19.632 1.00 88.25 89 THR A C 1
ATOM 709 O O . THR A 1 89 ? -8.666 -0.717 19.878 1.00 88.25 89 THR A O 1
ATOM 712 N N . ARG A 1 90 ? -9.256 1.440 19.600 1.00 90.00 90 ARG A N 1
ATOM 713 C CA . ARG A 1 90 ? -10.679 1.221 19.869 1.00 90.00 90 ARG A CA 1
ATOM 714 C C . ARG A 1 90 ? -11.350 0.400 18.775 1.00 90.00 90 ARG A C 1
ATOM 716 O O . ARG A 1 90 ? -12.018 -0.570 19.102 1.00 90.00 90 ARG A O 1
ATOM 723 N N . ALA A 1 91 ? -11.059 0.688 17.507 1.00 86.81 91 ALA A N 1
ATOM 724 C CA . ALA A 1 91 ? -11.510 -0.103 16.361 1.00 86.81 91 ALA A CA 1
ATOM 725 C C . ALA A 1 91 ? -11.195 -1.596 16.524 1.00 86.81 91 ALA A C 1
ATOM 727 O O . ALA A 1 91 ? -12.059 -2.440 16.326 1.00 86.81 91 ALA A O 1
ATOM 728 N N . LYS A 1 92 ? -9.976 -1.925 16.975 1.00 82.75 92 LYS A N 1
ATOM 729 C CA . LYS A 1 92 ? -9.592 -3.313 17.273 1.00 82.75 92 LYS A CA 1
ATOM 730 C C . LYS A 1 92 ? -10.402 -3.923 18.417 1.00 82.75 92 LYS A C 1
ATOM 732 O O . LYS A 1 92 ? -10.790 -5.077 18.306 1.00 82.75 92 LYS A O 1
ATOM 737 N N . LYS A 1 93 ? -10.642 -3.170 19.498 1.00 87.00 93 LYS A N 1
ATOM 738 C CA . LYS A 1 93 ? -11.444 -3.637 20.644 1.00 87.00 93 LYS A CA 1
ATOM 739 C C . LYS A 1 93 ? -12.907 -3.885 20.269 1.00 87.00 93 LYS A C 1
ATOM 741 O O . LYS A 1 93 ? -13.492 -4.826 20.775 1.00 87.00 93 LYS A O 1
ATOM 746 N N . LEU A 1 94 ? -13.460 -3.064 19.379 1.00 84.81 94 LEU A N 1
ATOM 747 C CA . LEU A 1 94 ? -14.836 -3.178 18.888 1.00 84.81 94 LEU A CA 1
ATOM 748 C C . LEU A 1 94 ? -14.984 -4.166 17.719 1.00 84.81 94 LEU A C 1
ATOM 750 O O . LEU A 1 94 ? -16.061 -4.281 17.151 1.00 84.81 94 LEU A O 1
ATOM 754 N N . GLY A 1 95 ? -13.906 -4.834 17.291 1.00 79.38 95 GLY A N 1
ATOM 755 C CA . GLY A 1 95 ? -13.940 -5.714 16.117 1.00 79.38 95 GLY A CA 1
ATOM 756 C C . GLY A 1 95 ? -14.168 -4.982 14.786 1.00 79.38 95 GLY A C 1
ATOM 757 O O . GLY A 1 95 ? -14.302 -5.621 13.744 1.00 79.38 95 GLY A O 1
ATOM 758 N N . LEU A 1 96 ? -14.147 -3.647 14.789 1.00 75.50 96 LEU A N 1
ATOM 759 C CA . LEU A 1 96 ? -14.263 -2.790 13.613 1.00 75.50 96 LEU A CA 1
ATOM 760 C C . LEU A 1 96 ? -12.938 -2.808 12.844 1.00 75.50 96 LEU A C 1
ATOM 762 O O . LEU A 1 96 ? -12.134 -1.875 12.866 1.00 75.50 96 LEU A O 1
ATOM 766 N N . ILE A 1 97 ? -12.668 -3.918 12.169 1.00 65.00 97 ILE A N 1
ATOM 767 C CA . ILE A 1 97 ? -11.525 -4.050 11.276 1.00 65.00 97 ILE A CA 1
ATOM 768 C C . ILE A 1 97 ? -11.993 -3.575 9.904 1.00 65.00 97 ILE A C 1
ATOM 770 O O . ILE A 1 97 ? -12.732 -4.277 9.218 1.00 65.00 97 ILE A O 1
ATOM 774 N N . LYS A 1 98 ? -11.524 -2.404 9.445 1.00 63.47 98 LYS A N 1
ATOM 775 C CA . LYS A 1 98 ? -11.562 -2.124 8.001 1.00 63.47 98 LYS A CA 1
ATOM 776 C C . LYS A 1 98 ? -10.819 -3.259 7.332 1.00 63.47 98 LYS A C 1
ATOM 778 O O . LYS A 1 98 ? -9.625 -3.390 7.597 1.00 63.47 98 LYS A O 1
ATOM 783 N N . LEU A 1 99 ? -11.519 -4.068 6.535 1.00 53.12 99 LEU A N 1
ATOM 784 C CA . LEU A 1 99 ? -10.968 -5.194 5.783 1.00 53.12 99 LEU A CA 1
ATOM 785 C C . LEU A 1 99 ? -9.663 -4.744 5.113 1.00 53.12 99 LEU A C 1
ATOM 787 O O . LEU A 1 99 ? -9.656 -4.051 4.096 1.00 53.12 99 LEU A O 1
ATOM 791 N N . THR A 1 100 ? -8.552 -5.039 5.785 1.00 60.84 100 THR A N 1
ATOM 792 C CA . THR A 1 100 ? -7.191 -4.729 5.339 1.00 60.84 100 THR A CA 1
ATOM 793 C C . THR A 1 100 ? -6.727 -5.787 4.351 1.00 60.84 100 THR A C 1
ATOM 795 O O . THR A 1 100 ? -5.839 -5.525 3.538 1.00 60.84 100 THR A O 1
ATOM 798 N N . ALA A 1 101 ? -7.344 -6.967 4.421 1.00 64.50 101 ALA A N 1
ATOM 799 C CA . ALA A 1 101 ? -7.221 -8.034 3.458 1.00 64.50 101 ALA A CA 1
ATOM 800 C C . ALA A 1 101 ? -8.270 -7.842 2.362 1.00 64.50 101 ALA A C 1
ATOM 802 O O . ALA A 1 101 ? -9.449 -7.639 2.647 1.00 64.50 101 ALA A O 1
ATOM 803 N N . LEU A 1 102 ? -7.806 -7.902 1.118 1.00 73.88 102 LEU A N 1
ATOM 804 C CA . LEU A 1 102 ? -8.682 -8.067 -0.031 1.00 73.88 102 LEU A CA 1
ATOM 805 C C . LEU A 1 102 ? -9.357 -9.437 0.079 1.00 73.88 102 LEU A C 1
ATOM 807 O O . LEU A 1 102 ? -8.696 -10.429 0.410 1.00 73.88 102 LEU A O 1
ATOM 811 N N . ASP A 1 103 ? -10.649 -9.490 -0.217 1.00 81.44 103 ASP A N 1
ATOM 812 C CA . ASP A 1 103 ? -11.372 -10.751 -0.344 1.00 81.44 103 ASP A CA 1
ATOM 813 C C . ASP A 1 103 ? -10.759 -11.620 -1.465 1.00 81.44 103 ASP A C 1
ATOM 815 O O . ASP A 1 103 ? -10.034 -11.136 -2.337 1.00 81.44 103 ASP A O 1
ATOM 819 N N . ALA A 1 104 ? -11.018 -12.929 -1.467 1.00 79.19 104 ALA A N 1
ATOM 820 C CA . ALA A 1 104 ? -10.578 -13.841 -2.522 1.00 79.19 104 ALA A CA 1
ATOM 821 C C . ALA A 1 104 ? -10.998 -13.359 -3.926 1.00 79.19 104 ALA A C 1
ATOM 823 O O . ALA A 1 104 ? -10.198 -13.425 -4.865 1.00 79.19 104 ALA A O 1
ATOM 824 N N . ARG A 1 105 ? -12.211 -12.802 -4.067 1.00 80.50 105 ARG A N 1
ATOM 825 C CA . ARG A 1 105 ? -12.693 -12.235 -5.337 1.00 80.50 105 ARG A CA 1
ATOM 826 C C . ARG A 1 105 ? -11.896 -11.001 -5.745 1.00 80.50 105 ARG A C 1
ATOM 828 O O . ARG A 1 105 ? -11.446 -10.911 -6.887 1.00 80.50 105 ARG A O 1
ATOM 835 N N . GLU A 1 106 ? -11.666 -10.086 -4.806 1.00 83.94 106 GLU A N 1
ATOM 836 C CA . GLU A 1 106 ? -10.864 -8.882 -5.036 1.00 83.94 106 GL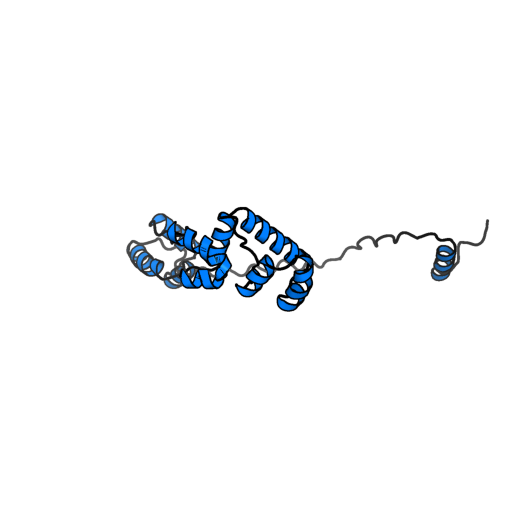U A CA 1
ATOM 837 C C . GLU A 1 106 ? -9.408 -9.247 -5.379 1.00 83.94 106 GLU A C 1
ATOM 839 O O . GLU A 1 106 ? -8.826 -8.673 -6.295 1.00 83.94 106 GLU A O 1
ATOM 844 N N . ARG A 1 107 ? -8.824 -10.258 -4.723 1.00 86.56 107 ARG A N 1
ATOM 845 C CA . ARG A 1 107 ? -7.470 -10.757 -5.021 1.00 86.56 107 ARG A CA 1
ATOM 846 C C . ARG A 1 107 ? -7.350 -11.325 -6.426 1.00 86.56 107 ARG A C 1
ATOM 848 O O . ARG A 1 107 ? -6.391 -10.997 -7.123 1.00 86.56 107 ARG A O 1
ATOM 855 N N . LYS A 1 108 ? -8.335 -12.116 -6.861 1.00 87.06 108 LYS A N 1
ATOM 856 C CA . LYS A 1 108 ? -8.414 -12.629 -8.237 1.00 87.06 108 LYS A CA 1
ATOM 857 C C . LYS A 1 108 ? -8.637 -11.501 -9.248 1.00 87.06 108 LYS A C 1
ATOM 859 O O . LYS A 1 108 ? -8.139 -11.554 -10.370 1.00 87.06 108 LYS A O 1
ATOM 864 N N . PHE A 1 109 ? -9.365 -10.456 -8.856 1.00 87.31 109 PHE A N 1
ATOM 865 C CA . PHE A 1 109 ? -9.523 -9.269 -9.686 1.00 87.31 109 PHE A CA 1
ATOM 866 C C . PHE A 1 109 ? -8.192 -8.533 -9.861 1.00 87.31 109 PHE A C 1
ATOM 868 O O . PHE A 1 109 ? -7.844 -8.206 -10.996 1.00 87.31 109 PHE A O 1
ATOM 875 N N . VAL A 1 110 ? -7.433 -8.333 -8.776 1.00 85.31 110 VAL A N 1
ATOM 876 C CA . VAL A 1 110 ? -6.088 -7.744 -8.818 1.00 85.31 110 VAL A CA 1
ATOM 877 C C . VAL A 1 110 ? -5.175 -8.569 -9.718 1.00 85.31 110 VAL A C 1
ATOM 879 O O . VAL A 1 110 ? -4.618 -8.003 -10.651 1.00 85.31 110 VAL A O 1
ATOM 882 N N . SER A 1 111 ? -5.078 -9.889 -9.539 1.00 83.31 111 SER A N 1
ATOM 883 C CA . SER A 1 111 ? -4.189 -10.711 -10.375 1.00 83.31 111 SER A CA 1
ATOM 884 C C . SER A 1 111 ? -4.514 -10.629 -11.868 1.00 83.31 111 SER A C 1
ATOM 886 O O . SER A 1 111 ? -3.612 -10.545 -12.700 1.00 83.31 111 SER A O 1
ATOM 888 N N . LYS A 1 112 ? -5.804 -10.585 -12.219 1.00 83.62 112 LYS A N 1
ATOM 889 C CA . LYS A 1 112 ? -6.254 -10.536 -13.614 1.00 83.62 112 LYS A CA 1
ATOM 890 C C . LYS A 1 112 ? -6.125 -9.149 -14.250 1.00 83.62 112 LYS A C 1
ATOM 892 O O . LYS A 1 112 ? -5.846 -9.056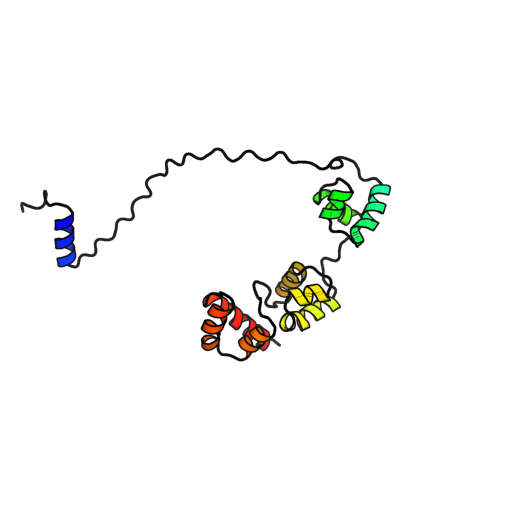 -15.444 1.00 83.62 112 LYS A O 1
ATOM 897 N N . HIS A 1 113 ? -6.361 -8.081 -13.490 1.00 81.81 113 HIS A N 1
ATOM 898 C CA . HIS A 1 113 ? -6.533 -6.737 -14.051 1.00 81.81 113 HIS A CA 1
ATOM 899 C C . HIS A 1 113 ? -5.394 -5.775 -13.743 1.00 81.81 113 HIS A C 1
ATOM 901 O O . HIS A 1 113 ? -5.253 -4.796 -14.471 1.00 81.81 113 HIS A O 1
ATOM 907 N N . LEU A 1 114 ? -4.554 -6.054 -12.742 1.00 79.88 114 LEU A N 1
ATOM 908 C CA . LEU A 1 114 ? -3.443 -5.178 -12.366 1.00 79.88 114 LEU A CA 1
ATOM 909 C C . LEU A 1 114 ? -2.515 -4.888 -13.546 1.00 79.88 114 LEU A C 1
ATOM 911 O O . LEU A 1 114 ? -2.093 -3.753 -13.733 1.00 79.88 114 LEU A O 1
ATOM 915 N N . LEU A 1 115 ? -2.250 -5.908 -14.355 1.00 70.06 115 LEU A N 1
ATOM 916 C CA . LEU A 1 115 ? -1.383 -5.833 -15.526 1.00 70.06 115 LEU A CA 1
ATOM 917 C C . LEU A 1 115 ? -2.063 -5.182 -16.736 1.00 70.06 115 LEU A C 1
ATOM 919 O O . LEU A 1 115 ? -1.416 -4.603 -17.593 1.00 70.06 115 LEU A O 1
ATOM 923 N N . ARG A 1 116 ? -3.394 -5.240 -16.825 1.00 72.25 116 ARG A N 1
ATOM 924 C CA . ARG A 1 116 ? -4.111 -4.606 -17.940 1.00 72.25 116 ARG A CA 1
ATOM 925 C C . ARG A 1 116 ? -4.433 -3.143 -17.662 1.00 72.25 116 ARG A C 1
ATOM 927 O O . ARG A 1 116 ? -4.435 -2.332 -18.575 1.00 72.25 116 ARG A O 1
ATOM 934 N N . LEU A 1 117 ? -4.794 -2.826 -16.425 1.00 74.31 117 LEU A N 1
ATOM 935 C CA . LEU A 1 117 ? -5.341 -1.528 -16.033 1.00 74.31 117 LEU A CA 1
ATOM 936 C C . LEU A 1 117 ? -4.329 -0.678 -15.256 1.00 74.31 117 LEU A C 1
ATOM 938 O O . LEU A 1 117 ? -4.478 0.537 -15.178 1.00 74.31 117 LEU A O 1
ATOM 942 N N . GLY A 1 118 ? -3.303 -1.296 -14.673 1.00 76.88 118 GLY A N 1
ATOM 943 C CA . GLY A 1 118 ? -2.398 -0.641 -13.738 1.00 76.88 118 GLY A CA 1
ATOM 944 C C . GLY A 1 118 ? -2.976 -0.557 -12.322 1.00 76.88 118 GLY A C 1
ATOM 945 O O . GLY A 1 118 ? -4.171 -0.755 -12.077 1.00 76.88 118 GLY A O 1
ATOM 946 N N . ALA A 1 119 ? -2.107 -0.266 -11.351 1.00 78.69 119 ALA A N 1
ATOM 947 C CA . ALA A 1 119 ? -2.471 -0.258 -9.932 1.00 78.69 119 ALA A CA 1
ATOM 948 C C . ALA A 1 119 ? -3.500 0.824 -9.570 1.00 78.69 119 ALA A C 1
ATOM 950 O O . ALA A 1 119 ? -4.291 0.620 -8.654 1.00 78.69 119 ALA A O 1
ATOM 951 N N . GLU A 1 120 ? -3.491 1.961 -10.265 1.00 79.12 120 GLU A N 1
ATOM 952 C CA . GLU A 1 120 ? -4.367 3.102 -9.972 1.00 79.12 120 GLU A CA 1
ATOM 953 C C . GLU A 1 120 ? -5.801 2.857 -10.431 1.00 79.12 120 GLU A C 1
ATOM 955 O O . GLU A 1 120 ? -6.734 2.990 -9.643 1.00 79.12 120 GLU A O 1
ATOM 960 N N . GLU A 1 121 ? -5.981 2.410 -11.670 1.00 76.75 121 GLU A N 1
ATOM 961 C CA . GLU A 1 121 ? -7.301 2.088 -12.210 1.00 76.75 121 GLU A CA 1
ATOM 962 C C . GLU A 1 121 ? -7.892 0.838 -11.542 1.00 76.75 121 GLU A C 1
ATOM 964 O O . GLU A 1 121 ? -9.078 0.801 -11.223 1.00 76.75 121 GLU A O 1
ATOM 969 N N . THR A 1 122 ? -7.063 -0.167 -11.232 1.00 82.56 122 THR A N 1
ATOM 970 C CA . THR A 1 122 ? -7.505 -1.337 -10.448 1.00 82.56 122 THR A CA 1
ATOM 971 C C . THR A 1 122 ? -7.987 -0.915 -9.059 1.00 82.56 122 THR A C 1
ATOM 973 O O . THR A 1 122 ? -9.008 -1.405 -8.579 1.00 82.56 122 THR A O 1
ATOM 976 N N . ALA A 1 123 ? -7.285 0.023 -8.418 1.00 82.75 123 ALA A N 1
ATOM 977 C CA . ALA A 1 123 ? -7.684 0.569 -7.126 1.00 82.75 123 ALA A CA 1
ATOM 978 C C . ALA A 1 123 ? -9.000 1.351 -7.220 1.00 82.75 123 ALA A C 1
ATOM 980 O O . ALA A 1 123 ? -9.886 1.135 -6.396 1.00 82.75 123 ALA A O 1
ATOM 981 N N . ARG A 1 124 ? -9.160 2.180 -8.260 1.00 80.31 124 ARG A N 1
ATOM 982 C CA . ARG A 1 124 ? -10.394 2.927 -8.542 1.00 80.31 124 ARG A CA 1
ATOM 983 C C . ARG A 1 124 ? -11.593 1.992 -8.710 1.00 80.31 124 ARG A C 1
ATOM 985 O O . ARG A 1 124 ? -12.607 2.197 -8.055 1.00 80.31 124 ARG A O 1
ATOM 992 N N . ARG A 1 125 ? -11.457 0.929 -9.511 1.00 82.31 125 ARG A N 1
ATOM 993 C CA . ARG A 1 125 ? -12.533 -0.051 -9.753 1.00 82.31 125 ARG A CA 1
ATOM 994 C C . ARG A 1 125 ? -12.914 -0.871 -8.527 1.00 82.31 125 ARG A C 1
ATOM 996 O O . ARG A 1 125 ? -14.071 -1.242 -8.390 1.00 82.31 125 ARG A O 1
ATOM 1003 N N . LEU A 1 126 ? -11.955 -1.154 -7.649 1.00 81.06 126 LEU A N 1
ATOM 1004 C CA . LEU A 1 126 ? -12.215 -1.852 -6.389 1.00 81.06 126 LEU A CA 1
ATOM 1005 C C . LEU A 1 126 ? -12.664 -0.905 -5.263 1.00 81.06 126 LEU A C 1
ATOM 1007 O O . LEU A 1 126 ? -12.932 -1.369 -4.159 1.00 81.06 126 LEU A O 1
ATOM 1011 N N . GLY A 1 127 ? -12.693 0.415 -5.490 1.00 79.12 127 GLY A N 1
ATOM 1012 C CA . GLY A 1 127 ? -12.944 1.394 -4.427 1.00 79.12 127 GLY A CA 1
ATOM 1013 C C . GLY A 1 127 ? -11.896 1.335 -3.307 1.00 79.12 127 GLY A C 1
ATOM 1014 O O . GLY A 1 127 ? -12.184 1.632 -2.148 1.00 79.12 127 GLY A O 1
ATOM 1015 N N . ARG A 1 128 ? -10.671 0.895 -3.621 1.00 84.38 128 ARG A N 1
ATOM 1016 C CA . ARG A 1 128 ? -9.581 0.709 -2.653 1.00 84.38 128 ARG A CA 1
ATOM 1017 C C . ARG A 1 128 ? -8.464 1.712 -2.884 1.00 84.38 128 ARG A C 1
ATOM 1019 O O . ARG A 1 128 ? -8.324 2.324 -3.933 1.00 84.38 128 ARG A O 1
ATOM 1026 N N . HIS A 1 129 ? -7.602 1.845 -1.884 1.00 83.00 129 HIS A N 1
ATOM 1027 C CA . HIS A 1 129 ? -6.406 2.666 -2.003 1.00 83.00 129 HIS A CA 1
ATOM 1028 C C . HIS A 1 129 ? -5.320 1.947 -2.824 1.00 83.00 129 HIS A C 1
ATOM 1030 O O . HIS A 1 129 ? -5.042 0.767 -2.599 1.00 83.00 129 HIS A O 1
ATOM 1036 N N . VAL A 1 130 ? -4.614 2.674 -3.698 1.00 81.06 130 VAL A N 1
ATOM 1037 C CA . VAL A 1 130 ? -3.543 2.145 -4.578 1.00 81.06 130 VAL A CA 1
ATOM 1038 C C . VAL A 1 130 ? -2.478 1.365 -3.800 1.00 81.06 130 VAL A C 1
ATOM 1040 O O . VAL A 1 130 ? -2.004 0.314 -4.226 1.00 81.06 130 VAL A O 1
ATOM 1043 N N . ARG A 1 131 ? -2.126 1.842 -2.600 1.00 79.50 131 ARG A N 1
ATOM 1044 C CA . ARG A 1 131 ? -1.178 1.167 -1.692 1.00 79.50 131 ARG A CA 1
ATOM 1045 C C . ARG A 1 131 ? -1.613 -0.253 -1.303 1.00 79.50 131 ARG A C 1
ATOM 1047 O O . ARG A 1 131 ? -0.744 -1.100 -1.114 1.00 79.50 131 ARG A O 1
ATOM 1054 N N . THR A 1 132 ? -2.913 -0.508 -1.171 1.00 83.62 132 THR A N 1
ATOM 1055 C CA . THR A 1 132 ? -3.450 -1.841 -0.861 1.00 83.62 132 THR A CA 1
ATOM 1056 C C . THR A 1 132 ? -3.227 -2.781 -2.037 1.00 83.62 132 THR A C 1
ATOM 1058 O O . THR A 1 132 ? -2.674 -3.860 -1.851 1.00 83.62 132 THR A O 1
ATOM 1061 N N . ILE A 1 133 ? -3.540 -2.320 -3.250 1.00 84.88 133 ILE A N 1
ATOM 1062 C CA . ILE A 1 133 ? -3.334 -3.085 -4.484 1.00 84.88 133 ILE A CA 1
ATOM 1063 C C . ILE A 1 133 ? -1.850 -3.382 -4.706 1.00 84.88 133 ILE A C 1
ATOM 1065 O O . ILE A 1 133 ? -1.486 -4.518 -4.986 1.00 84.88 133 ILE A O 1
ATOM 1069 N N . ARG A 1 134 ? -0.967 -2.398 -4.489 1.00 81.44 134 ARG A N 1
ATOM 1070 C CA . ARG A 1 134 ? 0.487 -2.611 -4.569 1.00 81.44 134 ARG A CA 1
ATOM 1071 C C . ARG A 1 134 ? 0.957 -3.656 -3.555 1.00 81.44 134 ARG A C 1
ATOM 1073 O O . ARG A 1 134 ? 1.691 -4.570 -3.912 1.00 81.44 134 ARG A O 1
ATOM 1080 N N . ARG A 1 135 ? 0.534 -3.568 -2.293 1.00 82.44 135 ARG A N 1
ATOM 1081 C CA . ARG A 1 135 ? 0.905 -4.576 -1.283 1.00 82.44 135 ARG A CA 1
ATOM 1082 C C . ARG A 1 135 ? 0.443 -5.976 -1.668 1.00 82.44 135 ARG A C 1
ATOM 1084 O O . ARG A 1 135 ? 1.200 -6.921 -1.484 1.00 82.44 135 ARG A O 1
ATOM 1091 N N . GLU A 1 136 ? -0.764 -6.092 -2.209 1.00 84.88 136 GLU A N 1
ATOM 1092 C CA . GLU A 1 136 ? -1.277 -7.374 -2.678 1.00 84.88 136 GLU A CA 1
ATOM 1093 C C . GLU A 1 136 ? -0.495 -7.901 -3.876 1.00 84.88 136 GLU A C 1
ATOM 1095 O O . GLU A 1 136 ? -0.157 -9.076 -3.908 1.00 84.88 136 GLU A O 1
ATOM 1100 N N . ALA A 1 137 ? -0.122 -7.026 -4.807 1.00 81.81 137 ALA A N 1
ATOM 1101 C CA . ALA A 1 137 ? 0.726 -7.392 -5.926 1.00 81.81 137 ALA A CA 1
ATOM 1102 C C . ALA A 1 137 ? 2.051 -8.009 -5.449 1.00 81.81 137 ALA A C 1
ATOM 1104 O O . ALA A 1 137 ? 2.385 -9.104 -5.878 1.00 81.81 137 ALA A O 1
ATOM 1105 N N . VAL A 1 138 ? 2.739 -7.385 -4.476 1.00 79.69 138 VAL A N 1
ATOM 1106 C CA . VAL A 1 138 ? 3.961 -7.972 -3.879 1.00 79.69 138 VAL A CA 1
ATOM 1107 C C . VAL A 1 138 ? 3.671 -9.356 -3.305 1.00 79.69 138 VAL A C 1
ATOM 1109 O O . VAL A 1 138 ? 4.433 -10.287 -3.536 1.00 79.69 138 VAL A O 1
ATOM 1112 N N . ARG A 1 139 ? 2.571 -9.490 -2.554 1.00 80.38 139 ARG A N 1
ATOM 1113 C CA . ARG A 1 139 ? 2.189 -10.745 -1.898 1.00 80.38 139 ARG A CA 1
ATOM 1114 C C . ARG A 1 139 ? 1.931 -11.870 -2.902 1.00 80.38 139 ARG A C 1
ATOM 1116 O O . ARG A 1 139 ? 2.248 -13.013 -2.609 1.00 80.38 139 ARG A O 1
ATOM 1123 N N . GLN A 1 140 ? 1.383 -11.540 -4.065 1.00 77.12 140 GLN A N 1
ATOM 1124 C CA . GLN A 1 140 ? 1.112 -12.485 -5.148 1.00 77.12 140 GLN A CA 1
ATOM 1125 C C . GLN A 1 140 ? 2.313 -12.682 -6.090 1.00 77.12 140 GLN A C 1
ATOM 1127 O O . GLN A 1 140 ? 2.170 -13.327 -7.123 1.00 77.12 140 GLN A O 1
ATOM 1132 N N . GLY A 1 141 ? 3.478 -12.093 -5.789 1.00 72.00 141 GLY A N 1
ATOM 1133 C CA . GLY A 1 141 ? 4.640 -12.123 -6.684 1.00 72.00 141 GLY A CA 1
ATOM 1134 C C . GLY A 1 141 ? 4.449 -11.313 -7.971 1.00 72.00 141 GLY A C 1
ATOM 1135 O O . GLY A 1 141 ? 5.262 -11.395 -8.888 1.00 72.00 141 GLY A O 1
ATOM 1136 N N . LEU A 1 142 ? 3.390 -10.507 -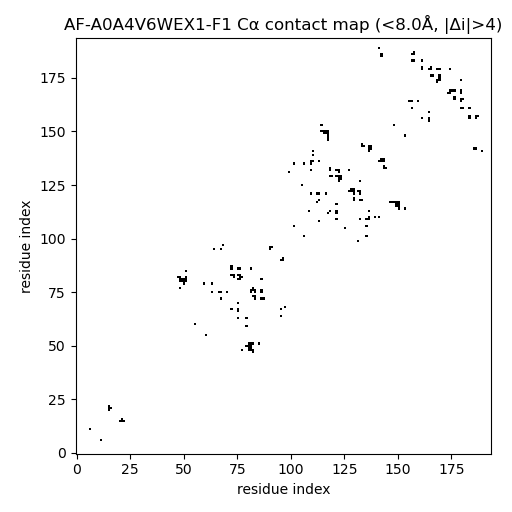8.045 1.00 74.00 142 LEU A N 1
ATOM 1137 C CA . LEU A 1 142 ? 3.127 -9.618 -9.163 1.00 74.00 142 LEU A CA 1
ATOM 1138 C C . LEU A 1 142 ? 4.051 -8.394 -9.080 1.00 74.00 142 LEU A C 1
ATOM 1140 O O . LEU A 1 142 ? 4.321 -7.868 -7.991 1.00 74.00 142 LEU A O 1
ATOM 1144 N N . PRO A 1 143 ? 4.508 -7.873 -10.226 1.00 66.25 143 PRO A N 1
ATOM 1145 C CA . PRO A 1 143 ? 5.318 -6.664 -10.258 1.00 66.25 143 PRO A CA 1
ATOM 1146 C C . PRO A 1 143 ? 4.548 -5.481 -9.640 1.00 66.25 143 PRO A C 1
ATOM 1148 O O . PRO A 1 143 ? 3.527 -5.036 -10.155 1.00 66.25 143 PRO A O 1
ATOM 1151 N N . SER A 1 144 ? 5.024 -4.987 -8.492 1.00 57.59 144 SER A N 1
ATOM 1152 C CA . SER A 1 144 ? 4.245 -4.083 -7.626 1.00 57.59 144 SER A CA 1
ATOM 1153 C C . SER A 1 144 ? 4.762 -2.640 -7.526 1.00 57.59 144 SER A C 1
ATOM 1155 O O . SER A 1 144 ? 3.982 -1.706 -7.313 1.00 57.59 144 SER A O 1
ATOM 1157 N N . VAL A 1 145 ? 6.072 -2.409 -7.641 1.00 45.59 145 VAL A N 1
ATOM 1158 C CA . VAL A 1 145 ? 6.670 -1.130 -7.216 1.00 45.59 145 VAL A CA 1
ATOM 1159 C C . VAL A 1 145 ? 7.241 -0.372 -8.408 1.00 45.59 145 VAL A C 1
ATOM 1161 O O . VAL A 1 145 ? 8.141 -0.861 -9.080 1.00 45.59 145 VAL A O 1
ATOM 1164 N N . GLY A 1 146 ? 6.726 0.836 -8.659 1.00 51.50 146 GLY A N 1
ATOM 1165 C CA . GLY A 1 146 ? 7.287 1.752 -9.657 1.00 51.50 146 GLY A CA 1
ATOM 1166 C C . GLY A 1 146 ? 6.922 1.445 -11.110 1.00 51.50 146 GLY A C 1
ATOM 1167 O O . GLY A 1 146 ? 7.682 1.824 -11.993 1.00 51.50 146 GLY A O 1
ATOM 1168 N N . TRP A 1 147 ? 5.787 0.797 -11.358 1.00 51.09 147 TRP A N 1
ATOM 1169 C CA . TRP A 1 147 ? 5.264 0.513 -12.694 1.00 51.09 147 TRP A CA 1
ATOM 1170 C C . TRP A 1 147 ? 4.163 1.527 -13.078 1.00 51.09 147 TRP A C 1
ATOM 1172 O O . TRP A 1 147 ? 3.014 1.316 -12.695 1.00 51.09 147 TRP A O 1
ATOM 1182 N N . PRO A 1 148 ? 4.450 2.624 -13.808 1.00 52.38 148 PRO A N 1
ATOM 1183 C CA . PRO A 1 148 ? 3.488 3.312 -14.649 1.00 52.38 148 PRO A CA 1
ATOM 1184 C C . PRO A 1 148 ? 3.617 2.683 -16.033 1.00 52.38 148 PRO A C 1
ATOM 1186 O O . PRO A 1 148 ? 4.141 3.277 -16.969 1.00 52.38 148 PRO A O 1
ATOM 1189 N N . VAL A 1 149 ? 3.288 1.407 -16.122 1.00 57.88 149 VAL A N 1
ATOM 1190 C CA . VAL A 1 149 ? 3.261 0.766 -17.417 1.00 57.88 149 VAL A CA 1
ATOM 1191 C C . VAL A 1 149 ? 1.790 0.688 -17.732 1.00 57.88 149 VAL A C 1
ATOM 1193 O O . VAL A 1 149 ? 1.096 -0.256 -17.369 1.00 57.88 149 VAL A O 1
ATOM 1196 N N . ASP A 1 150 ? 1.295 1.783 -18.302 1.00 61.78 150 ASP A N 1
ATOM 1197 C CA . ASP A 1 150 ? 0.025 1.769 -19.003 1.00 61.78 150 ASP A CA 1
ATOM 1198 C C . ASP A 1 150 ? -0.029 0.526 -19.905 1.00 61.78 150 ASP A C 1
ATOM 1200 O O . ASP A 1 150 ? 1.001 0.038 -20.382 1.00 61.78 150 ASP A O 1
ATOM 1204 N N . ALA A 1 151 ? -1.231 0.004 -20.143 1.00 60.69 151 ALA A N 1
ATOM 1205 C CA . ALA A 1 151 ? -1.433 -1.242 -20.885 1.00 60.69 151 ALA A CA 1
ATOM 1206 C C . ALA A 1 151 ? -0.622 -1.308 -22.198 1.00 60.69 151 ALA A C 1
ATOM 1208 O O . ALA A 1 151 ? -0.153 -2.373 -22.602 1.00 60.69 151 ALA A O 1
ATOM 1209 N N . LYS A 1 152 ? -0.430 -0.153 -22.853 1.00 65.06 152 LYS A N 1
ATOM 1210 C CA . LYS A 1 152 ? 0.323 -0.004 -24.100 1.00 65.06 152 LYS A CA 1
ATOM 1211 C C . LYS A 1 152 ? 1.829 -0.166 -23.880 1.00 65.06 152 LYS A C 1
ATOM 1213 O O . LYS A 1 152 ? 2.451 -0.944 -24.598 1.00 65.06 152 LYS A O 1
ATOM 1218 N N . THR A 1 153 ? 2.411 0.485 -22.877 1.00 63.50 153 THR A N 1
ATOM 1219 C CA . THR A 1 153 ? 3.818 0.275 -22.492 1.00 63.50 153 THR A CA 1
ATOM 1220 C C . THR A 1 153 ? 4.073 -1.177 -22.055 1.00 63.50 153 THR A C 1
ATOM 1222 O O . THR A 1 153 ? 5.149 -1.715 -22.305 1.00 63.50 153 THR A O 1
ATOM 1225 N N . GLN A 1 154 ? 3.076 -1.864 -21.486 1.00 67.31 154 GLN A N 1
ATOM 1226 C CA . GLN A 1 154 ? 3.241 -3.252 -21.043 1.00 67.31 154 GLN A CA 1
ATOM 1227 C C . GLN A 1 154 ? 3.251 -4.207 -22.225 1.00 67.31 154 GLN A C 1
ATOM 1229 O O . GLN A 1 154 ? 4.080 -5.111 -22.285 1.00 67.31 154 GLN A O 1
ATOM 1234 N N . ARG A 1 155 ? 2.359 -3.970 -23.190 1.00 68.19 155 ARG A N 1
ATOM 1235 C CA . ARG A 1 155 ? 2.361 -4.693 -24.457 1.00 68.19 155 ARG A CA 1
ATOM 1236 C C . ARG A 1 155 ? 3.716 -4.555 -25.148 1.00 68.19 155 ARG A C 1
ATOM 1238 O O . ARG A 1 155 ? 4.283 -5.570 -25.518 1.00 68.19 155 ARG A O 1
ATOM 1245 N N . LEU A 1 156 ? 4.259 -3.335 -25.208 1.00 68.75 156 LEU A N 1
ATOM 1246 C CA . LEU A 1 156 ? 5.594 -3.071 -25.758 1.00 68.75 156 LEU A CA 1
ATOM 1247 C C . LEU A 1 156 ? 6.695 -3.838 -25.011 1.00 68.75 156 LEU A C 1
ATOM 1249 O O . LEU A 1 156 ? 7.538 -4.452 -25.657 1.00 68.75 156 LEU A O 1
ATOM 1253 N N . LEU A 1 157 ? 6.662 -3.846 -23.671 1.00 68.44 157 LEU A N 1
ATOM 1254 C CA . LEU A 1 157 ? 7.619 -4.583 -22.834 1.00 68.44 157 LEU A CA 1
ATOM 1255 C C . LEU A 1 157 ? 7.591 -6.100 -23.072 1.00 68.44 157 LEU A C 1
ATOM 1257 O O . LEU A 1 157 ? 8.626 -6.746 -22.957 1.00 68.44 157 LEU A O 1
ATOM 1261 N N . LEU A 1 158 ? 6.431 -6.673 -23.393 1.00 69.50 158 LEU A N 1
ATOM 1262 C CA . LEU A 1 158 ? 6.303 -8.105 -23.678 1.00 69.50 158 LEU A CA 1
ATOM 1263 C C . LEU A 1 158 ? 6.673 -8.456 -25.125 1.00 69.50 158 LEU A C 1
ATOM 1265 O O . LEU A 1 158 ? 7.176 -9.549 -25.372 1.00 69.50 158 LEU A O 1
ATOM 1269 N N . THR A 1 159 ? 6.450 -7.544 -26.076 1.00 75.00 159 THR A N 1
ATOM 1270 C CA . THR A 1 159 ? 6.700 -7.797 -27.503 1.00 75.00 159 THR A CA 1
ATOM 1271 C C . THR A 1 159 ? 8.135 -7.533 -27.941 1.00 75.00 159 THR A C 1
ATOM 1273 O O . THR A 1 159 ? 8.624 -8.226 -28.824 1.00 75.00 159 THR A O 1
ATOM 1276 N N . LEU A 1 160 ? 8.804 -6.532 -27.366 1.00 73.00 160 LEU A N 1
ATOM 1277 C CA . LEU A 1 160 ? 10.121 -6.089 -27.828 1.00 73.00 160 LEU A CA 1
ATOM 1278 C C . LEU A 1 160 ? 11.264 -6.721 -27.016 1.00 73.00 160 LEU A C 1
ATOM 1280 O O . LEU A 1 160 ? 11.094 -7.125 -25.855 1.00 73.00 160 LEU A O 1
ATOM 1284 N N . SER A 1 161 ? 12.443 -6.796 -27.638 1.00 76.38 161 SER A N 1
ATOM 1285 C CA . SER A 1 161 ? 13.693 -7.134 -26.954 1.00 76.38 161 SER A CA 1
ATOM 1286 C C . SER A 1 161 ? 14.067 -6.037 -25.951 1.00 76.38 161 SER A C 1
ATOM 1288 O O . SER A 1 161 ? 13.736 -4.865 -26.139 1.00 76.38 161 SER A O 1
ATOM 1290 N N . VAL A 1 162 ? 14.770 -6.413 -24.877 1.00 72.19 162 VAL A N 1
ATOM 1291 C CA . VAL A 1 162 ? 15.264 -5.479 -23.849 1.00 72.19 162 VAL A CA 1
ATOM 1292 C C . VAL A 1 162 ? 16.056 -4.334 -24.474 1.00 72.19 162 VAL A C 1
ATOM 1294 O O . VAL A 1 162 ? 15.897 -3.187 -24.056 1.00 72.19 162 VAL A O 1
ATOM 1297 N N . ASP A 1 163 ? 16.885 -4.644 -25.468 1.00 77.88 163 ASP A N 1
ATOM 1298 C CA . ASP A 1 163 ? 17.815 -3.687 -26.064 1.00 77.88 163 ASP A CA 1
ATOM 1299 C C . ASP A 1 163 ? 17.095 -2.618 -26.897 1.00 77.88 163 ASP A C 1
ATOM 1301 O O . ASP A 1 163 ? 17.453 -1.443 -26.822 1.00 77.88 163 ASP A O 1
ATOM 1305 N N . ASP A 1 164 ? 15.989 -2.981 -27.550 1.00 77.75 164 ASP A N 1
ATOM 1306 C CA . ASP A 1 164 ? 15.141 -2.047 -28.305 1.00 77.75 164 ASP A CA 1
ATOM 1307 C C . ASP A 1 164 ? 14.258 -1.184 -27.382 1.00 77.75 164 ASP A C 1
ATOM 1309 O O . ASP A 1 164 ? 13.877 -0.057 -27.705 1.00 77.75 164 ASP A O 1
ATOM 1313 N N . LE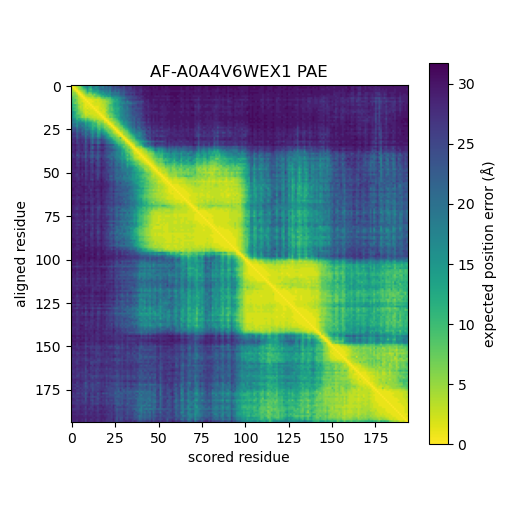U A 1 165 ? 13.923 -1.704 -26.198 1.00 73.38 165 LEU A N 1
ATOM 1314 C CA . LEU A 1 165 ? 13.032 -1.060 -25.228 1.00 73.38 165 LEU A CA 1
ATOM 1315 C C . LEU A 1 165 ? 13.708 0.003 -24.373 1.00 73.38 165 LEU A C 1
ATOM 1317 O O . LEU A 1 165 ? 13.056 0.969 -23.966 1.00 73.38 165 LEU A O 1
ATOM 1321 N N . ILE A 1 166 ? 14.989 -0.184 -24.056 1.00 77.31 166 ILE A N 1
ATOM 1322 C CA . ILE A 1 166 ? 15.743 0.730 -23.196 1.00 77.31 166 ILE A CA 1
ATOM 1323 C C . ILE A 1 166 ? 15.668 2.178 -23.695 1.00 77.31 166 ILE A C 1
ATOM 1325 O O . ILE A 1 166 ? 15.210 2.997 -22.897 1.00 77.31 166 ILE A O 1
ATOM 1329 N N . PRO A 1 167 ? 16.036 2.511 -24.951 1.00 76.75 167 PRO A N 1
ATOM 1330 C CA . PRO A 1 167 ? 16.029 3.898 -25.423 1.00 76.75 167 PRO A CA 1
ATOM 1331 C C . PRO A 1 167 ? 14.621 4.513 -25.473 1.00 76.75 167 PRO A C 1
ATOM 1333 O O . PRO A 1 167 ? 14.449 5.694 -25.172 1.00 76.75 167 PRO A O 1
ATOM 1336 N N . LEU A 1 168 ? 13.592 3.719 -25.786 1.00 73.25 168 LEU A N 1
ATOM 1337 C CA . LEU A 1 168 ? 12.204 4.193 -25.855 1.00 73.25 168 LEU A CA 1
ATOM 1338 C C . LEU A 1 168 ? 11.637 4.527 -24.470 1.00 73.25 168 LEU A C 1
ATOM 1340 O O . LEU A 1 168 ? 10.927 5.520 -24.297 1.00 73.25 168 LEU A O 1
ATOM 1344 N N . LEU A 1 169 ? 11.940 3.700 -23.468 1.00 68.94 169 LEU A N 1
ATOM 1345 C CA . LEU A 1 169 ? 11.404 3.864 -22.118 1.00 68.94 169 LEU A CA 1
ATOM 1346 C C . LEU A 1 169 ? 12.200 4.856 -21.272 1.00 68.94 169 LEU A C 1
ATOM 1348 O O . LEU A 1 169 ? 11.597 5.553 -20.453 1.00 68.94 169 LEU A O 1
ATOM 1352 N N . THR A 1 170 ? 13.515 4.975 -21.475 1.00 75.19 170 THR A N 1
ATOM 1353 C CA . THR A 1 170 ? 14.299 6.061 -20.868 1.00 75.19 170 THR A CA 1
ATOM 1354 C C . THR A 1 170 ? 13.801 7.420 -21.355 1.00 75.19 170 THR A C 1
ATOM 1356 O O . THR A 1 170 ? 13.564 8.296 -20.526 1.00 75.19 170 THR A O 1
ATOM 1359 N N . ALA A 1 171 ? 13.539 7.571 -22.659 1.00 74.75 171 ALA A N 1
ATOM 1360 C CA . ALA A 1 171 ? 13.030 8.815 -23.236 1.00 74.75 171 ALA A CA 1
ATOM 1361 C C . ALA A 1 171 ? 11.591 9.140 -22.797 1.00 74.75 171 ALA A C 1
ATOM 1363 O O . ALA A 1 171 ? 11.290 10.276 -22.440 1.00 74.75 171 ALA A O 1
ATOM 1364 N N . LYS A 1 172 ? 10.691 8.147 -22.794 1.00 71.00 172 LYS A N 1
ATOM 1365 C CA . LYS A 1 172 ? 9.259 8.374 -22.533 1.00 71.00 172 LYS A CA 1
ATOM 1366 C C . LYS A 1 172 ? 8.902 8.466 -21.048 1.00 71.00 172 LYS A C 1
ATOM 1368 O O . LYS A 1 172 ? 8.001 9.214 -20.684 1.00 71.00 172 LYS A O 1
ATOM 1373 N N . LEU A 1 173 ? 9.548 7.668 -20.196 1.00 69.75 173 LEU A N 1
ATOM 1374 C CA . LEU A 1 173 ? 9.190 7.538 -18.776 1.00 69.75 173 LEU A CA 1
ATOM 1375 C C . LEU A 1 173 ? 10.253 8.113 -17.831 1.00 69.75 173 LEU A C 1
ATOM 1377 O O . LEU A 1 173 ? 10.083 8.033 -16.612 1.00 69.75 173 LEU A O 1
ATOM 1381 N N . GLY A 1 174 ? 11.359 8.646 -18.364 1.00 74.69 174 GLY A N 1
ATOM 1382 C CA . GLY A 1 174 ? 12.487 9.126 -17.560 1.00 74.69 174 GLY A CA 1
ATOM 1383 C C . GLY A 1 174 ? 13.152 8.006 -16.755 1.00 74.69 174 GLY A C 1
ATOM 1384 O O . GLY A 1 174 ? 13.663 8.225 -15.657 1.00 74.69 174 GLY A O 1
ATOM 1385 N N . TRP A 1 175 ? 13.061 6.766 -17.236 1.00 78.56 175 TRP A N 1
ATOM 1386 C CA . TRP A 1 175 ? 13.626 5.612 -16.548 1.00 78.56 175 TRP A CA 1
ATOM 1387 C C . TRP A 1 175 ? 15.124 5.493 -16.781 1.00 78.56 175 TRP A C 1
ATOM 1389 O O . TRP A 1 175 ? 15.646 5.929 -17.798 1.00 78.56 175 TRP A O 1
ATOM 1399 N N . THR A 1 176 ? 15.824 4.853 -15.846 1.00 82.00 176 THR A N 1
ATOM 1400 C CA . THR A 1 176 ? 17.209 4.436 -16.074 1.00 82.00 176 THR A CA 1
ATOM 1401 C C . THR A 1 176 ? 17.229 3.110 -16.830 1.00 82.00 176 THR A C 1
ATOM 1403 O O . THR A 1 176 ? 16.351 2.267 -16.633 1.00 82.00 176 THR A O 1
ATOM 1406 N N . ALA A 1 177 ? 18.263 2.877 -17.644 1.00 78.88 177 ALA A N 1
ATOM 1407 C CA . ALA A 1 177 ? 18.432 1.611 -18.365 1.00 78.88 177 ALA A CA 1
ATOM 1408 C C . ALA A 1 177 ? 18.399 0.395 -17.419 1.00 78.88 177 ALA A C 1
ATOM 1410 O O . ALA A 1 177 ? 17.751 -0.608 -17.709 1.00 78.88 177 ALA A O 1
ATOM 1411 N N . TYR A 1 178 ? 19.025 0.513 -16.242 1.00 79.69 178 TYR A N 1
ATOM 1412 C CA . TYR A 1 178 ? 18.983 -0.513 -15.197 1.00 79.69 178 TYR A CA 1
ATOM 1413 C C . TYR A 1 178 ? 17.551 -0.837 -14.755 1.00 79.69 178 TYR A C 1
ATOM 1415 O O . TYR A 1 178 ? 17.151 -2.001 -14.726 1.00 79.69 178 TYR A O 1
ATOM 1423 N N . ARG A 1 179 ? 16.751 0.197 -14.460 1.00 73.38 179 ARG A N 1
ATOM 1424 C CA . ARG A 1 179 ? 15.353 0.025 -14.060 1.00 73.38 179 ARG A CA 1
ATOM 1425 C C . ARG A 1 179 ? 14.554 -0.672 -15.157 1.00 73.38 179 ARG A C 1
ATOM 1427 O O . ARG A 1 179 ? 13.794 -1.578 -14.827 1.00 73.38 179 ARG A O 1
ATOM 1434 N N . THR A 1 180 ? 14.750 -0.310 -16.424 1.00 75.88 180 THR A N 1
ATOM 1435 C CA . THR A 1 180 ? 14.075 -0.947 -17.567 1.00 75.88 180 THR A CA 1
ATOM 1436 C C . THR A 1 180 ? 14.411 -2.435 -17.677 1.00 75.88 180 THR A C 1
ATOM 1438 O O . THR A 1 180 ? 13.496 -3.250 -17.774 1.00 75.88 180 THR A O 1
ATOM 1441 N N . ARG A 1 181 ? 15.692 -2.816 -17.561 1.00 79.56 181 ARG A N 1
ATOM 1442 C CA . ARG A 1 181 ? 16.129 -4.226 -17.620 1.00 79.56 181 ARG A CA 1
ATOM 1443 C C . ARG A 1 181 ? 15.524 -5.078 -16.508 1.00 79.56 181 ARG A C 1
ATOM 1445 O O . ARG A 1 181 ? 14.929 -6.116 -16.777 1.00 79.56 181 ARG A O 1
ATOM 1452 N N . VAL A 1 182 ? 15.621 -4.613 -15.261 1.00 77.88 182 VAL A N 1
ATOM 1453 C CA . VAL A 1 182 ? 15.071 -5.325 -14.090 1.00 77.88 182 VAL A CA 1
ATOM 1454 C C . VAL A 1 182 ? 13.556 -5.503 -14.215 1.00 77.88 182 VAL A C 1
ATOM 1456 O O . VAL A 1 182 ? 12.996 -6.528 -13.834 1.00 77.88 182 VAL A O 1
ATOM 1459 N N . THR A 1 183 ? 12.890 -4.488 -14.751 1.00 72.75 183 THR A N 1
ATOM 1460 C CA . THR A 1 183 ? 11.444 -4.447 -14.964 1.00 72.75 183 THR A CA 1
ATOM 1461 C C . THR A 1 183 ? 11.021 -5.438 -16.054 1.00 72.75 183 THR A C 1
ATOM 1463 O O . THR A 1 183 ? 10.137 -6.260 -15.815 1.00 72.75 183 THR A O 1
ATOM 1466 N N . HIS A 1 184 ? 11.696 -5.440 -17.207 1.00 75.75 184 HIS A N 1
ATOM 1467 C CA . HIS A 1 184 ? 11.449 -6.388 -18.300 1.00 75.75 184 HIS A CA 1
ATOM 1468 C C . HIS A 1 184 ? 11.685 -7.845 -17.887 1.00 75.75 184 HIS A C 1
ATOM 1470 O O . HIS A 1 184 ? 10.798 -8.678 -18.069 1.00 75.75 184 HIS A O 1
ATOM 1476 N N . ALA A 1 185 ? 12.812 -8.134 -17.230 1.00 76.81 185 ALA A N 1
ATOM 1477 C CA . ALA A 1 185 ? 13.140 -9.483 -16.768 1.00 76.81 185 ALA A CA 1
ATOM 1478 C C . ALA A 1 185 ? 12.076 -10.044 -15.809 1.00 76.81 185 ALA A C 1
ATOM 1480 O O . ALA A 1 185 ? 11.663 -11.195 -15.933 1.00 76.81 185 ALA A O 1
ATOM 1481 N N . ARG A 1 186 ? 11.571 -9.213 -14.886 1.00 72.38 186 ARG A N 1
ATOM 1482 C CA . ARG A 1 186 ? 10.489 -9.599 -13.966 1.00 72.38 186 ARG A CA 1
ATOM 1483 C C . ARG A 1 186 ? 9.177 -9.896 -14.688 1.00 72.38 18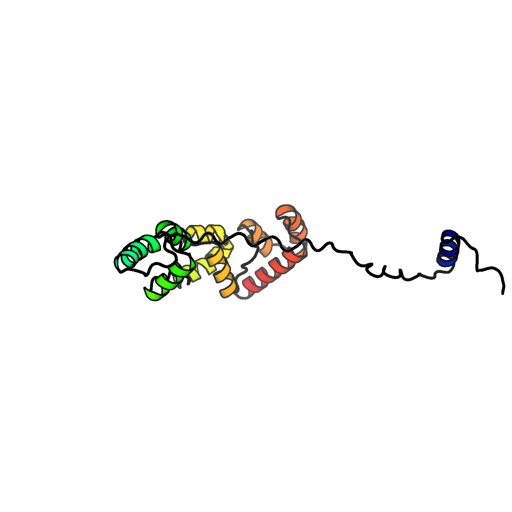6 ARG A C 1
ATOM 1485 O O . ARG A 1 186 ? 8.479 -10.818 -14.283 1.00 72.38 186 ARG A O 1
ATOM 1492 N N . LEU A 1 187 ? 8.838 -9.137 -15.733 1.00 72.50 187 LEU A N 1
ATOM 1493 C CA . LEU A 1 187 ? 7.643 -9.414 -16.534 1.00 72.50 187 LEU A CA 1
ATOM 1494 C C . LEU A 1 187 ? 7.757 -10.728 -17.291 1.00 72.50 187 LEU A C 1
ATOM 1496 O O . LEU A 1 187 ? 6.820 -11.512 -17.256 1.00 72.50 187 LEU A O 1
ATOM 1500 N N . ARG A 1 188 ? 8.894 -10.971 -17.947 1.00 75.75 188 ARG A N 1
ATOM 1501 C CA . ARG A 1 188 ? 9.132 -12.216 -18.686 1.00 75.75 188 ARG A CA 1
ATOM 1502 C C . ARG A 1 188 ? 9.113 -13.433 -17.768 1.00 75.75 188 ARG A C 1
ATOM 1504 O O . ARG A 1 188 ? 8.477 -14.422 -18.103 1.00 75.75 188 ARG A O 1
ATOM 1511 N N . ALA A 1 189 ? 9.747 -13.342 -16.598 1.00 71.25 189 ALA A N 1
ATOM 1512 C CA . ALA A 1 189 ? 9.725 -14.414 -15.605 1.00 71.25 189 ALA A CA 1
ATOM 1513 C C . ALA A 1 189 ? 8.305 -14.704 -15.093 1.00 71.25 189 ALA A C 1
ATOM 1515 O O . ALA A 1 189 ? 7.946 -15.858 -14.895 1.00 71.25 189 ALA A O 1
ATOM 1516 N N . TRP A 1 190 ? 7.489 -13.664 -14.899 1.00 69.50 190 TRP A N 1
ATOM 1517 C CA . TRP A 1 190 ? 6.089 -13.828 -14.517 1.00 69.50 190 TRP A CA 1
ATOM 1518 C C . TRP A 1 190 ? 5.234 -14.431 -15.643 1.00 69.50 190 TRP A C 1
ATOM 1520 O O . TRP A 1 190 ? 4.415 -15.302 -15.374 1.00 69.50 190 TRP A O 1
ATOM 1530 N N . ASP A 1 191 ? 5.431 -13.989 -16.888 1.00 69.94 191 ASP A N 1
ATOM 1531 C CA . ASP A 1 191 ? 4.694 -14.480 -18.062 1.00 69.94 191 ASP A CA 1
ATOM 1532 C C . ASP A 1 191 ? 5.015 -15.953 -18.354 1.00 69.94 191 ASP A C 1
ATOM 1534 O O . ASP A 1 191 ? 4.123 -16.727 -18.670 1.00 69.94 191 ASP A O 1
ATOM 1538 N N . ALA A 1 192 ? 6.272 -16.361 -18.154 1.00 72.25 192 ALA A N 1
ATOM 1539 C CA . ALA A 1 192 ? 6.708 -17.749 -18.296 1.00 72.25 192 ALA A CA 1
ATOM 1540 C C . ALA A 1 192 ? 6.203 -18.685 -17.180 1.00 72.25 192 ALA A C 1
ATOM 1542 O O . ALA A 1 192 ? 6.185 -19.897 -17.365 1.00 72.25 192 ALA A O 1
ATOM 1543 N N . ALA A 1 193 ? 5.822 -18.149 -16.016 1.00 67.81 193 ALA A N 1
ATOM 1544 C CA . ALA A 1 193 ? 5.333 -18.925 -14.872 1.00 67.81 193 ALA A CA 1
ATOM 1545 C C . ALA A 1 193 ? 3.813 -19.185 -14.915 1.00 67.81 193 ALA A C 1
ATOM 1547 O O . ALA A 1 193 ? 3.235 -19.613 -13.912 1.00 67.81 193 ALA A O 1
ATOM 1548 N N . ARG A 1 194 ? 3.159 -18.858 -16.031 1.00 63.19 194 ARG A N 1
ATOM 1549 C CA . ARG A 1 194 ? 1.708 -18.802 -16.184 1.00 63.19 194 ARG A CA 1
ATOM 1550 C C . ARG A 1 194 ? 1.210 -19.795 -17.223 1.00 63.19 194 ARG A C 1
ATOM 1552 O O . ARG A 1 194 ? 0.089 -20.303 -16.997 1.00 63.19 194 ARG A O 1
#

pLDDT: mean 73.08, std 12.58, range [42.97, 91.0]

Mean predicted aligned error: 17.75 Å

Foldseek 3Di:
DDPDDDDDPVVVVVVCVVVVNPDDPPDPDPDDPPPPPDPPDDDDDDPQFPCAPPDQDPVNVVVLLVQLVPDDLCVNCVVSSYDSVVSVVVCVVVVVDPCLDDDPVLLVLLVVPCLAANLVVSCVVVVHDSVSSLVSCVVVLHDRPDDPCHNVNSVVLVPDDLVVNQVVCCVPVVDHSVVSVVVSVSSVVVVVVD

Radius of gyration: 30.47 Å; Cα contacts (8 Å, |Δi|>4): 128; chains: 1; bounding box: 96×44×57 Å

Nearest PDB structures (foldseek):
  1zlj-assembly2_C  TM=4.359E-01  e=2.691E+00  Mycobacterium tuberculosis
  7r3e-assembly1_B  TM=3.905E-01  e=6.226E+00  Pseudomonas aeruginosa PAO1